Protein AF-A0A3P6RRW8-F1 (afdb_monomer)

Foldseek 3Di:
DDDDDDDDDPDDQDDACVDFQNQLHFDPVNQQQPAFLLVQPPFDDPDPNRRHGQRGLQSQLQLQQLRVDPVDDPVVSVVCNVVVHGDHALVSSLSSLLVCCVRPVSSVCVLVVDPAQPDHDAHVNHDCRVSRRSSSVVNVVVVVVVVVVPPPPDPDDDDDDDDPVCCVVQVVAQDPNDHDDDDPDPVCVVVVRVVVDDDDDDDDPDDDDDDDDDDDDDD

Secondary structure (DSSP, 8-state):
----------------TTSTTGGGPPPTT-TTTSSBGGGSTT----HHHHTSB--SHHHHHHHHHHHH-SSS-HHHHHHHHHTT-----HHHHHHHHHHHHHH-HHHHHHHHH-S--S--PPBTTB--HHHHHHHHHHHHHHHHHHHHHTS----SPPP----GGGGGGGGG-EETTEE----SSGGGHHHHHGGG-S------SS------PPPPPP-

Solvent-accessible surface area (backbone atoms only — not comparable to full-atom values): 13693 Å² total; per-residue (Å²): 138,83,82,79,80,82,74,91,66,88,74,81,81,59,88,43,78,84,45,72,44,31,49,67,26,59,54,91,84,35,40,40,46,76,33,38,49,54,69,34,75,95,47,75,54,66,73,71,60,15,67,35,58,34,37,24,50,46,54,36,19,35,50,36,32,46,54,57,41,83,90,53,57,71,69,57,35,52,50,39,59,74,72,64,54,78,49,87,53,32,73,29,36,24,42,29,49,49,43,36,42,76,59,24,67,70,48,32,52,50,59,72,68,50,93,64,59,88,77,61,50,54,51,96,82,39,83,49,44,67,43,48,34,52,14,52,53,48,43,54,49,53,51,56,51,50,53,61,72,65,51,78,79,81,81,73,92,85,84,76,96,70,64,84,74,51,58,62,51,40,77,63,43,75,49,98,88,44,72,53,79,77,73,91,49,80,81,52,53,59,71,62,60,58,73,72,75,78,82,81,92,79,86,89,84,78,88,90,83,80,88,80,82,79,85,84,86,81,132

pLDDT: mean 77.49, std 18.7, range [27.47, 95.69]

Sequence (219 aa):
MEFSKISSTSDACINEESQPGHLLYECLDSCLLNSHLSDINGVKFPGAFGREPIGTVWKAWTAVSIFASSDLDLGKKIGLYREGATCLDAKSLEKALLLAFEKCTSWTESICSKSGVKKHAPVRSYDVQKLYDEALKAVKLEMALTEKSQWPRKHGPVAFLAPRCAGSLEKDGLRCGVMTKVIVQFSQLKGAREAEELPSLDHRLATRSEKKTKPLRVQ

Structure (mmCIF, N/CA/C/O backbone):
data_AF-A0A3P6RRW8-F1
#
_entry.id   AF-A0A3P6RRW8-F1
#
loop_
_atom_site.group_PDB
_atom_site.id
_atom_site.type_symbol
_atom_site.label_atom_id
_atom_site.label_alt_id
_atom_site.label_comp_id
_atom_site.label_asym_id
_atom_site.label_entity_id
_atom_site.label_seq_id
_atom_site.pdbx_PDB_ins_code
_atom_site.Cartn_x
_atom_site.Cartn_y
_atom_site.Cartn_z
_atom_site.occupancy
_atom_site.B_iso_or_equiv
_atom_site.auth_seq_id
_atom_site.auth_comp_id
_atom_site.auth_asym_id
_atom_site.auth_atom_id
_atom_site.pdbx_PDB_model_num
ATOM 1 N N . MET A 1 1 ? 26.133 -16.751 -26.884 1.00 36.94 1 MET A N 1
ATOM 2 C CA . MET A 1 1 ? 25.292 -16.095 -25.861 1.00 36.94 1 MET A CA 1
ATOM 3 C C . MET A 1 1 ? 23.935 -15.884 -26.499 1.00 36.94 1 MET A C 1
ATOM 5 O O . MET A 1 1 ? 23.786 -14.988 -27.320 1.00 36.94 1 MET A O 1
ATOM 9 N N . GLU A 1 2 ? 23.020 -16.820 -26.265 1.00 27.47 2 GLU A N 1
ATOM 10 C CA . GLU A 1 2 ? 21.709 -16.854 -26.913 1.00 27.47 2 GLU A CA 1
ATOM 11 C C . GLU A 1 2 ? 20.728 -15.936 -26.184 1.00 27.47 2 GLU A C 1
ATOM 13 O O . GLU A 1 2 ? 20.448 -16.107 -24.999 1.00 27.47 2 GLU A O 1
ATOM 18 N N . PHE A 1 3 ? 20.199 -14.959 -26.917 1.00 32.44 3 PHE A N 1
ATOM 19 C CA . PHE A 1 3 ? 19.036 -14.185 -26.514 1.00 32.44 3 PHE A CA 1
ATOM 20 C C . PHE A 1 3 ? 17.794 -15.039 -26.758 1.00 32.44 3 PHE A C 1
ATOM 22 O O . PHE A 1 3 ? 17.383 -15.248 -27.900 1.00 32.44 3 PHE A O 1
ATOM 29 N N . SER A 1 4 ? 17.198 -15.550 -25.685 1.00 34.41 4 SER A N 1
ATOM 30 C CA . SER A 1 4 ? 15.916 -16.245 -25.777 1.00 34.41 4 SER A CA 1
ATOM 31 C C . SER A 1 4 ? 14.807 -15.221 -26.022 1.00 34.41 4 SER A C 1
ATOM 33 O O . SER A 1 4 ? 14.460 -14.440 -25.138 1.00 34.41 4 SER A O 1
ATOM 35 N N . LYS A 1 5 ? 14.250 -15.227 -27.240 1.00 42.50 5 LYS A N 1
ATOM 36 C CA . LYS A 1 5 ? 12.936 -14.647 -27.545 1.00 42.50 5 LYS A CA 1
ATOM 37 C C . LYS A 1 5 ? 11.904 -15.327 -26.647 1.00 42.50 5 LYS A C 1
ATOM 39 O O . LYS A 1 5 ? 11.642 -16.515 -26.820 1.00 42.50 5 LYS A O 1
ATOM 44 N N . ILE A 1 6 ? 11.300 -14.585 -25.723 1.00 41.44 6 ILE A N 1
ATOM 45 C CA . ILE A 1 6 ? 10.139 -15.087 -24.991 1.00 41.44 6 ILE A CA 1
ATOM 46 C C . ILE A 1 6 ? 8.921 -14.895 -25.892 1.00 41.44 6 ILE A C 1
ATOM 48 O O . ILE A 1 6 ? 8.472 -13.781 -26.160 1.00 41.44 6 ILE A O 1
ATOM 52 N N . SER A 1 7 ? 8.473 -16.028 -26.426 1.00 33.88 7 SER A N 1
ATOM 53 C CA . SER A 1 7 ? 7.217 -16.215 -27.134 1.00 33.88 7 SER A CA 1
ATOM 54 C C . SER A 1 7 ? 6.045 -15.845 -26.233 1.00 33.88 7 SER A C 1
ATOM 56 O O . SER A 1 7 ? 5.969 -16.293 -25.093 1.00 33.88 7 SER A O 1
ATOM 58 N N . SER A 1 8 ? 5.116 -15.082 -26.802 1.00 45.03 8 SER A N 1
ATOM 59 C CA . SER A 1 8 ? 3.731 -14.954 -26.358 1.00 45.03 8 SER A CA 1
ATOM 60 C C . SER A 1 8 ? 3.155 -16.329 -25.994 1.00 45.03 8 SER A C 1
ATOM 62 O O . SER A 1 8 ? 3.089 -17.226 -26.836 1.00 45.03 8 SER A O 1
ATOM 64 N N . THR A 1 9 ? 2.757 -16.487 -24.736 1.00 32.66 9 THR A N 1
ATOM 65 C CA . THR A 1 9 ? 1.848 -17.538 -24.280 1.00 32.66 9 THR A CA 1
ATOM 66 C C . THR A 1 9 ? 0.771 -16.844 -23.471 1.00 32.66 9 THR A C 1
ATOM 68 O O . THR A 1 9 ? 1.098 -16.135 -22.526 1.00 32.66 9 THR A O 1
ATOM 71 N N . SER A 1 10 ? -0.480 -17.020 -23.891 1.00 42.97 10 SER A N 1
ATOM 72 C CA . SER A 1 10 ? -1.708 -16.596 -23.214 1.00 42.97 10 SER A CA 1
ATOM 73 C C . SER A 1 10 ? -1.555 -16.568 -21.691 1.00 42.97 10 SER A C 1
ATOM 75 O O . SER A 1 10 ? -1.513 -17.627 -21.057 1.00 42.97 10 SER A O 1
ATOM 77 N N . ASP A 1 11 ? -1.451 -15.362 -21.132 1.00 37.38 11 ASP A N 1
ATOM 78 C CA . ASP A 1 11 ? -1.390 -15.149 -19.691 1.00 37.38 11 ASP A CA 1
ATOM 79 C C . ASP A 1 11 ? -2.672 -15.710 -19.069 1.00 37.38 11 ASP A C 1
ATOM 81 O O . ASP A 1 11 ? -3.784 -15.369 -19.474 1.00 37.38 11 ASP A O 1
ATOM 85 N N . ALA A 1 12 ? -2.521 -16.616 -18.104 1.00 41.62 12 ALA A N 1
ATOM 86 C CA . ALA A 1 12 ? -3.634 -17.092 -17.301 1.00 41.62 12 ALA A CA 1
ATOM 87 C C . ALA A 1 12 ? -4.295 -15.881 -16.622 1.00 41.62 12 ALA A C 1
ATOM 89 O O . ALA A 1 12 ? -3.681 -15.241 -15.768 1.00 41.62 12 ALA A O 1
ATOM 90 N N . CYS A 1 13 ? -5.522 -15.543 -17.025 1.00 48.94 13 CYS A N 1
ATOM 91 C CA . CYS A 1 13 ? -6.271 -14.450 -16.416 1.00 48.94 13 CYS A CA 1
ATOM 92 C C . CYS A 1 13 ? -6.557 -14.793 -14.950 1.00 48.94 13 CYS A C 1
ATOM 94 O O . CYS A 1 13 ? -7.252 -15.764 -14.648 1.00 48.94 13 CYS A O 1
ATOM 96 N N . ILE A 1 14 ? -5.982 -14.003 -14.045 1.00 58.00 14 ILE A N 1
ATOM 97 C CA . ILE A 1 14 ? -6.268 -14.068 -12.615 1.00 58.00 14 ILE A CA 1
ATOM 98 C C . ILE A 1 14 ? -7.584 -13.330 -12.405 1.00 58.00 14 ILE A C 1
ATOM 100 O O . ILE A 1 14 ? -7.649 -12.121 -12.614 1.00 58.00 14 ILE A O 1
ATOM 104 N N . ASN A 1 15 ? -8.623 -14.064 -12.018 1.00 63.12 15 ASN A N 1
ATOM 105 C CA . ASN A 1 15 ? -9.989 -13.539 -11.938 1.00 63.12 15 ASN A CA 1
ATOM 106 C C . ASN A 1 15 ? -10.421 -13.217 -10.501 1.00 63.12 15 ASN A C 1
ATOM 108 O O . ASN A 1 15 ? -11.511 -12.693 -10.301 1.00 63.12 15 ASN A O 1
ATOM 112 N N . GLU A 1 16 ? -9.594 -13.541 -9.502 1.00 64.75 16 GLU A N 1
ATOM 113 C CA . GLU A 1 16 ? -9.907 -13.310 -8.089 1.00 64.75 16 GLU A CA 1
ATOM 114 C C . GLU A 1 16 ? -8.673 -12.846 -7.302 1.00 64.75 16 GLU A C 1
ATOM 116 O O . GLU A 1 16 ? -7.573 -13.374 -7.469 1.00 64.75 16 GLU A O 1
ATOM 121 N N . GLU A 1 17 ? -8.856 -11.944 -6.333 1.00 63.88 17 GLU A N 1
ATOM 122 C CA . GLU A 1 17 ? -7.788 -11.520 -5.408 1.00 63.88 17 GLU A CA 1
ATOM 123 C C . GLU A 1 17 ? -7.322 -12.604 -4.413 1.00 63.88 17 GLU A C 1
ATOM 125 O O . GLU A 1 17 ? -6.366 -12.421 -3.645 1.00 63.88 17 GLU A O 1
ATOM 130 N N . SER A 1 18 ? -8.053 -13.715 -4.352 1.00 64.44 18 SER A N 1
ATOM 131 C CA . SER A 1 18 ? -7.748 -14.871 -3.515 1.00 64.44 18 SER A CA 1
ATOM 132 C C . SER A 1 18 ? -6.705 -15.780 -4.178 1.00 64.44 18 SER A C 1
ATOM 134 O O . SER A 1 18 ? -6.004 -16.523 -3.484 1.00 64.44 18 SER A O 1
ATOM 136 N N . GLN A 1 19 ? -6.581 -15.695 -5.510 1.00 65.44 19 GLN A N 1
ATOM 137 C CA . GLN A 1 19 ? -5.750 -16.580 -6.307 1.00 65.44 19 GLN A CA 1
ATOM 138 C C . GLN A 1 19 ? -4.257 -16.298 -6.098 1.00 65.44 19 GLN A C 1
ATOM 140 O O . GLN A 1 19 ? -3.835 -15.157 -5.899 1.00 65.44 19 GLN A O 1
ATOM 145 N N . PRO A 1 20 ? -3.414 -17.338 -6.159 1.00 58.53 20 PRO A N 1
ATOM 146 C CA . PRO A 1 20 ? -1.974 -17.148 -6.134 1.00 58.53 20 PRO A CA 1
ATOM 147 C C . PRO A 1 20 ? -1.542 -16.273 -7.325 1.00 58.53 20 PRO A C 1
ATOM 149 O O . PRO A 1 20 ? -1.844 -16.598 -8.468 1.00 58.53 20 PRO A O 1
ATOM 152 N N . GLY A 1 21 ? -0.834 -15.170 -7.059 1.00 67.75 21 GLY A N 1
ATOM 153 C CA . GLY A 1 21 ? -0.471 -14.191 -8.093 1.00 67.75 21 GLY A CA 1
ATOM 154 C C . GLY A 1 21 ? -1.375 -12.955 -8.155 1.00 67.75 21 GLY A C 1
ATOM 155 O O . GLY A 1 21 ? -1.187 -12.121 -9.039 1.00 67.75 21 GLY A O 1
ATOM 156 N N . HIS A 1 22 ? -2.303 -12.787 -7.207 1.00 82.00 22 HIS A N 1
ATOM 157 C CA . HIS A 1 22 ? -3.292 -11.701 -7.155 1.00 82.00 22 HIS A CA 1
ATOM 158 C C . HIS A 1 22 ? -2.735 -10.271 -7.200 1.00 82.00 22 HIS A C 1
ATOM 160 O O . HIS A 1 22 ? -3.497 -9.339 -7.403 1.00 82.00 22 HIS A O 1
ATOM 166 N N . LEU A 1 23 ? -1.426 -10.043 -7.074 1.00 86.88 23 LEU A N 1
ATOM 167 C CA . LEU A 1 23 ? -0.837 -8.721 -7.346 1.00 86.88 23 LEU A CA 1
ATOM 168 C C . LEU A 1 23 ? -1.051 -8.253 -8.800 1.00 86.88 23 LEU A C 1
ATOM 170 O O . LEU A 1 23 ? -1.025 -7.049 -9.055 1.00 86.88 23 LEU A O 1
ATOM 174 N N . LEU A 1 24 ? -1.274 -9.184 -9.734 1.00 87.38 24 LEU A N 1
ATOM 175 C CA . LEU A 1 24 ? -1.630 -8.910 -11.132 1.00 87.38 24 LEU A CA 1
ATOM 176 C C . LEU A 1 24 ? -3.148 -8.838 -11.369 1.00 87.38 24 LEU A C 1
ATOM 178 O O . LEU A 1 24 ? -3.565 -8.658 -12.507 1.00 87.38 24 LEU A O 1
ATOM 182 N N . TYR A 1 25 ? -3.966 -8.996 -10.327 1.00 84.75 25 TYR A N 1
ATOM 183 C CA . TYR A 1 25 ? -5.419 -8.935 -10.446 1.00 84.75 25 TYR A CA 1
ATOM 184 C C . TYR A 1 25 ? -5.874 -7.527 -10.845 1.00 84.75 25 TYR A C 1
ATOM 186 O O . TYR A 1 25 ? -5.534 -6.536 -10.186 1.00 84.75 25 TYR A O 1
ATOM 194 N N . GLU A 1 26 ? -6.671 -7.463 -11.907 1.00 85.38 26 GLU A N 1
ATOM 195 C CA . GLU A 1 26 ? -7.404 -6.272 -12.320 1.00 85.38 26 GLU A CA 1
ATOM 196 C C . GLU A 1 26 ? -8.826 -6.365 -11.772 1.00 85.38 26 GLU A C 1
ATOM 198 O O . GLU A 1 26 ? -9.560 -7.310 -12.050 1.00 85.38 26 GLU A O 1
ATOM 203 N N . CYS A 1 27 ? -9.212 -5.380 -10.964 1.00 84.44 27 CYS A N 1
ATOM 204 C CA . CYS A 1 27 ? -10.553 -5.329 -10.395 1.00 84.44 27 CYS A CA 1
ATOM 205 C C . CYS A 1 27 ? -11.602 -5.188 -11.509 1.00 84.44 27 CYS A C 1
ATOM 207 O O . CYS A 1 27 ? -11.439 -4.349 -12.396 1.00 84.44 27 CYS A O 1
ATOM 209 N N . LEU A 1 28 ? -12.699 -5.948 -11.419 1.00 82.88 28 LEU A N 1
ATOM 210 C CA . LEU A 1 28 ? -13.818 -5.903 -12.372 1.00 82.88 28 LEU A CA 1
ATOM 211 C C . LEU A 1 28 ? -14.410 -4.494 -12.522 1.00 82.88 28 LEU A C 1
ATOM 213 O O . LEU A 1 28 ? -14.673 -4.044 -13.635 1.00 82.88 28 LEU A O 1
ATOM 217 N N . ASP A 1 29 ? -14.520 -3.759 -11.414 1.00 85.38 29 ASP A N 1
ATOM 218 C CA . ASP A 1 29 ? -14.997 -2.370 -11.394 1.00 85.38 29 ASP A CA 1
ATOM 219 C C . ASP A 1 29 ? -13.950 -1.369 -11.910 1.00 85.38 29 ASP A C 1
ATOM 221 O O . ASP A 1 29 ? -14.160 -0.155 -11.900 1.00 85.38 29 ASP A O 1
ATOM 225 N N . SER A 1 30 ? -12.787 -1.859 -12.354 1.00 87.94 30 SER A N 1
ATOM 226 C CA . SER A 1 30 ? -11.702 -1.050 -12.906 1.00 87.94 30 SER A CA 1
ATOM 227 C C . SER A 1 30 ? -11.208 0.036 -11.939 1.00 87.94 30 SER A C 1
ATOM 229 O O . SER A 1 30 ? -10.652 1.046 -12.365 1.00 87.94 30 SER A O 1
ATOM 231 N N . CYS A 1 31 ? -11.357 -0.163 -10.622 1.00 90.56 31 CYS A N 1
ATOM 232 C CA . CYS A 1 31 ? -11.016 0.839 -9.604 1.00 90.56 31 CYS A CA 1
ATOM 233 C C . CYS A 1 31 ? -9.577 1.362 -9.745 1.00 90.56 31 CYS A C 1
ATOM 235 O O . CYS A 1 31 ? -9.330 2.568 -9.732 1.00 90.56 31 CYS A O 1
ATOM 237 N N . LEU A 1 32 ? -8.620 0.444 -9.916 1.00 89.44 32 LEU A N 1
ATOM 238 C CA . LEU A 1 32 ? -7.206 0.779 -10.088 1.00 89.44 32 LEU A CA 1
ATOM 239 C C . LEU A 1 32 ? -6.873 1.240 -11.512 1.00 89.44 32 LEU A C 1
ATOM 241 O O . LEU A 1 32 ? -5.923 1.993 -11.692 1.00 89.44 32 LEU A O 1
ATOM 245 N N . LEU A 1 33 ? -7.640 0.834 -12.528 1.00 91.06 33 LEU A N 1
ATOM 246 C CA . LEU A 1 33 ? -7.506 1.378 -13.887 1.00 91.06 33 LEU A CA 1
ATOM 247 C C . LEU A 1 33 ? -7.943 2.850 -13.943 1.00 91.06 33 LEU A C 1
ATOM 249 O O . LEU A 1 33 ? -7.349 3.634 -14.673 1.00 91.06 33 LEU A O 1
ATOM 253 N N . ASN A 1 34 ? -8.925 3.235 -13.129 1.00 92.25 34 ASN A N 1
ATOM 254 C CA . ASN A 1 34 ? -9.396 4.615 -12.997 1.00 92.25 34 ASN A CA 1
ATOM 255 C C . ASN A 1 34 ? -8.559 5.457 -12.017 1.00 92.25 34 ASN A C 1
ATOM 257 O O . ASN A 1 34 ? -8.819 6.648 -11.859 1.00 92.25 34 ASN A O 1
ATOM 261 N N . SER A 1 35 ? -7.577 4.847 -11.346 1.00 93.69 35 SER A N 1
ATOM 262 C CA . SER A 1 35 ? -6.648 5.525 -10.435 1.00 93.69 35 SER A CA 1
ATOM 263 C C . SER A 1 35 ? -5.306 5.767 -11.120 1.00 93.69 35 SER A C 1
ATOM 265 O O . SER A 1 35 ? -4.852 4.958 -11.934 1.00 93.69 35 SER A O 1
ATOM 267 N N . HIS A 1 36 ? -4.641 6.861 -10.763 1.00 95.69 36 HIS A N 1
ATOM 268 C CA . HIS A 1 36 ? -3.403 7.297 -11.398 1.00 95.69 36 HIS A CA 1
ATOM 269 C C . HIS A 1 36 ? -2.190 7.120 -10.484 1.00 95.69 36 HIS A C 1
ATOM 271 O O . HIS A 1 36 ? -2.305 7.147 -9.260 1.00 95.69 36 HIS A O 1
ATOM 277 N N . LEU A 1 37 ? -0.992 6.993 -11.063 1.00 94.81 37 LEU A N 1
ATOM 278 C CA . LEU A 1 37 ? 0.247 6.913 -10.275 1.00 94.81 37 LEU A CA 1
ATOM 279 C C . LEU A 1 37 ? 0.444 8.132 -9.360 1.00 94.81 37 LEU A C 1
ATOM 281 O O . LEU A 1 37 ? 0.973 7.991 -8.260 1.00 94.81 37 LEU A O 1
ATOM 285 N N . SER A 1 38 ? -0.021 9.317 -9.769 1.00 94.31 38 SER A N 1
ATOM 286 C CA . SER A 1 38 ? 0.007 10.528 -8.940 1.00 94.31 38 SER A CA 1
ATOM 287 C C . SER A 1 38 ? -0.812 10.432 -7.655 1.00 94.31 38 SER A C 1
ATOM 289 O O . SER A 1 38 ? -0.566 11.219 -6.745 1.00 94.31 38 SER A O 1
ATOM 291 N N . ASP A 1 39 ? -1.760 9.498 -7.575 1.00 94.69 39 ASP A N 1
ATOM 292 C CA . ASP A 1 39 ? -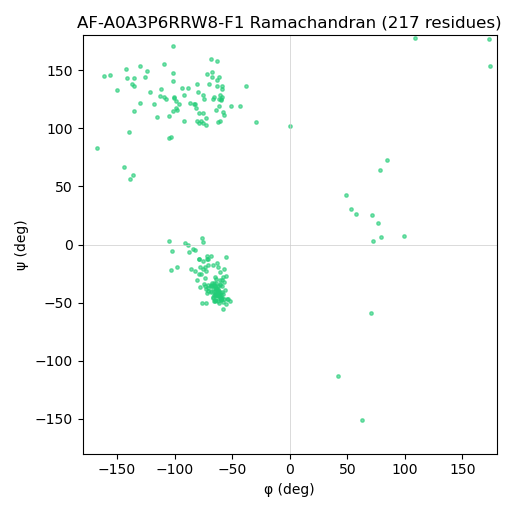2.610 9.309 -6.397 1.00 94.69 39 ASP A CA 1
ATOM 293 C C . ASP A 1 39 ? -1.876 8.547 -5.281 1.00 94.69 39 ASP A C 1
ATOM 295 O O . ASP A 1 39 ? -2.339 8.509 -4.143 1.00 94.69 39 ASP A O 1
ATOM 299 N N . ILE A 1 40 ? -0.718 7.943 -5.578 1.00 94.81 40 ILE A N 1
ATOM 300 C CA . ILE A 1 40 ? 0.077 7.222 -4.585 1.00 94.81 40 ILE A CA 1
ATOM 301 C C . ILE A 1 40 ? 0.806 8.222 -3.684 1.00 94.81 40 ILE A C 1
ATOM 303 O O . ILE A 1 40 ? 1.749 8.909 -4.089 1.00 94.81 40 ILE A O 1
ATOM 307 N N . ASN A 1 41 ? 0.412 8.242 -2.414 1.00 91.06 41 ASN A N 1
ATOM 308 C CA . ASN A 1 41 ? 0.992 9.130 -1.419 1.00 91.06 41 ASN A CA 1
ATOM 309 C C . ASN A 1 41 ? 2.488 8.859 -1.172 1.00 91.06 41 ASN A C 1
ATOM 311 O O . ASN A 1 41 ? 2.967 7.725 -1.111 1.00 91.06 41 ASN A O 1
ATOM 315 N N . GLY A 1 42 ? 3.251 9.941 -0.985 1.00 88.12 42 GLY A N 1
ATOM 316 C CA . GLY A 1 42 ? 4.667 9.873 -0.616 1.00 88.12 42 GLY A CA 1
ATOM 317 C C . GLY A 1 42 ? 5.621 9.505 -1.758 1.00 88.12 42 GLY A C 1
ATOM 318 O O . GLY A 1 42 ? 6.748 9.083 -1.485 1.00 88.12 42 GLY A O 1
ATOM 319 N N . VAL A 1 43 ? 5.197 9.637 -3.019 1.00 92.25 43 VAL A N 1
ATOM 320 C CA . VAL A 1 43 ? 6.038 9.449 -4.214 1.00 92.25 43 VAL A CA 1
ATOM 321 C C . VAL A 1 43 ? 5.732 10.561 -5.209 1.00 92.25 43 VAL A C 1
ATOM 323 O O . VAL A 1 43 ? 4.581 10.938 -5.398 1.00 92.25 43 VAL A O 1
ATOM 326 N N . LYS A 1 44 ? 6.764 11.115 -5.849 1.00 90.94 44 LYS A N 1
ATOM 327 C CA . LYS A 1 44 ? 6.593 12.149 -6.875 1.00 90.94 44 LYS A CA 1
ATOM 328 C C . LYS A 1 44 ? 6.814 11.543 -8.251 1.00 90.94 44 LYS A C 1
ATOM 330 O O . LYS A 1 44 ? 7.945 11.216 -8.604 1.00 90.94 44 LYS A O 1
ATOM 335 N N . PHE A 1 45 ? 5.741 11.440 -9.026 1.00 92.38 45 PHE A N 1
ATOM 336 C CA . PHE A 1 45 ? 5.806 10.996 -10.412 1.00 92.38 45 PHE A CA 1
ATOM 337 C C . PHE A 1 45 ? 5.918 12.194 -11.364 1.00 92.38 45 PHE A C 1
ATOM 339 O O . PHE A 1 45 ? 5.197 13.183 -11.205 1.00 92.38 45 PHE A O 1
ATOM 346 N N . PRO A 1 46 ? 6.814 12.142 -12.360 1.00 91.00 46 PRO A N 1
ATOM 347 C CA . PRO A 1 46 ? 6.978 13.228 -13.316 1.00 91.00 46 PRO A CA 1
ATOM 348 C C . PRO A 1 46 ? 5.823 13.279 -14.324 1.00 91.00 46 PRO A C 1
ATOM 350 O O . PRO A 1 46 ? 5.584 12.318 -15.052 1.00 91.00 46 PRO A O 1
ATOM 353 N N . GLY A 1 47 ? 5.165 14.439 -14.429 1.00 87.94 47 GLY A N 1
ATOM 354 C CA . GLY A 1 47 ? 4.293 14.822 -15.547 1.00 87.94 47 GLY A CA 1
ATOM 355 C C . GLY A 1 47 ? 3.367 13.710 -16.055 1.00 87.94 47 GLY A C 1
ATOM 356 O O . GLY A 1 47 ? 2.456 13.280 -15.351 1.00 87.94 47 GLY A O 1
ATOM 357 N N . ALA A 1 48 ? 3.608 13.263 -17.291 1.00 87.81 48 ALA A N 1
ATOM 358 C CA . ALA A 1 48 ? 2.802 12.253 -17.975 1.00 87.81 48 ALA A CA 1
ATOM 359 C C . ALA A 1 48 ? 2.735 10.910 -17.229 1.00 87.81 48 ALA A C 1
ATOM 361 O O . ALA A 1 48 ? 1.667 10.311 -17.193 1.00 87.81 48 ALA A O 1
ATOM 362 N N . PHE A 1 49 ? 3.819 10.488 -16.568 1.00 90.19 49 PHE A N 1
ATOM 363 C CA . PHE A 1 49 ? 3.843 9.239 -15.800 1.00 90.19 49 PHE A CA 1
ATOM 364 C C . PHE A 1 49 ? 2.907 9.301 -14.598 1.00 90.19 49 PHE A C 1
ATOM 366 O O . PHE A 1 49 ? 2.251 8.322 -14.278 1.00 90.19 49 PHE A O 1
ATOM 373 N N . GLY A 1 50 ? 2.778 10.470 -13.965 1.00 91.31 50 GLY A N 1
ATOM 374 C CA . GLY A 1 50 ? 1.812 10.653 -12.884 1.00 91.31 50 GLY A CA 1
ATOM 375 C C . GLY A 1 50 ? 0.372 10.408 -13.336 1.00 91.31 50 GLY A C 1
ATOM 376 O O . GLY A 1 50 ? -0.417 9.915 -12.548 1.00 91.31 50 GLY A O 1
ATOM 377 N N . ARG A 1 51 ? 0.046 10.686 -14.606 1.00 92.75 51 ARG A N 1
ATOM 378 C CA . ARG A 1 51 ? -1.293 10.491 -15.187 1.00 92.75 51 ARG A CA 1
ATOM 379 C C . ARG A 1 51 ? -1.511 9.095 -15.759 1.00 92.75 51 ARG A C 1
ATOM 381 O O . ARG A 1 51 ? -2.586 8.822 -16.287 1.00 92.75 51 ARG A O 1
ATOM 388 N N . GLU A 1 52 ? -0.525 8.209 -15.699 1.00 93.69 52 GLU A N 1
ATOM 389 C CA . GLU A 1 52 ? -0.737 6.848 -16.168 1.00 93.69 52 GLU A CA 1
ATOM 390 C C . GLU A 1 52 ? -1.674 6.091 -15.221 1.00 93.69 52 GLU A C 1
ATOM 392 O O . GLU A 1 52 ? -1.526 6.203 -13.999 1.00 93.69 52 GLU A O 1
ATOM 397 N N . PRO A 1 53 ? -2.622 5.310 -15.767 1.00 93.69 53 PRO A N 1
ATOM 398 C CA . PRO A 1 53 ? -3.473 4.455 -14.960 1.00 93.69 53 PRO A CA 1
ATOM 399 C C . PRO A 1 53 ? -2.654 3.323 -14.334 1.00 93.69 53 PRO A C 1
ATOM 401 O O . PRO A 1 53 ? -1.724 2.783 -14.953 1.00 93.69 53 PRO A O 1
ATOM 404 N N . ILE A 1 54 ? -3.015 2.946 -13.110 1.00 92.38 54 ILE A N 1
ATOM 405 C CA . ILE A 1 54 ? -2.325 1.898 -12.353 1.00 92.38 54 ILE A CA 1
ATOM 406 C C . ILE A 1 54 ? -2.696 0.513 -12.869 1.00 92.38 54 ILE A C 1
ATOM 408 O O . ILE A 1 54 ? -1.816 -0.300 -13.131 1.00 92.38 54 ILE A O 1
ATOM 412 N N . GLY A 1 55 ? -3.988 0.232 -13.005 1.00 90.62 55 GLY A N 1
ATOM 413 C CA . GLY A 1 55 ? -4.516 -1.071 -13.415 1.00 90.62 55 GLY A CA 1
ATOM 414 C C . GLY A 1 55 ? -4.359 -2.182 -12.376 1.00 90.62 55 GLY A C 1
ATOM 415 O O . GLY A 1 55 ? -5.355 -2.721 -11.907 1.00 90.62 55 GLY A O 1
ATOM 416 N N . THR A 1 56 ? -3.126 -2.479 -11.962 1.00 92.50 56 THR A N 1
ATOM 417 C CA . THR A 1 56 ? -2.797 -3.548 -11.007 1.00 92.50 56 THR A CA 1
ATOM 418 C C . THR A 1 56 ? -1.897 -3.052 -9.883 1.00 92.50 56 THR A C 1
ATOM 420 O O . THR A 1 56 ? -1.079 -2.142 -10.059 1.00 92.50 56 THR A O 1
ATOM 423 N N . VAL A 1 57 ? -1.975 -3.715 -8.726 1.00 92.69 57 VAL A N 1
ATOM 424 C CA . VAL A 1 57 ? -1.057 -3.452 -7.605 1.00 92.69 57 VAL A CA 1
ATOM 425 C C . VAL A 1 57 ? 0.393 -3.720 -8.013 1.00 92.69 57 VAL A C 1
ATOM 427 O O . VAL A 1 57 ? 1.283 -2.979 -7.606 1.00 92.69 57 VAL A O 1
ATOM 430 N N . TRP A 1 58 ? 0.647 -4.707 -8.877 1.00 93.25 58 TRP A N 1
ATOM 431 C CA . TRP A 1 58 ? 1.978 -4.979 -9.422 1.00 93.25 58 TRP A CA 1
ATOM 432 C C . TRP A 1 58 ? 2.564 -3.799 -10.208 1.00 93.25 58 TRP A C 1
ATOM 434 O O . TRP A 1 58 ? 3.726 -3.433 -9.998 1.00 93.25 58 TRP A O 1
ATOM 444 N N . LYS A 1 59 ? 1.776 -3.180 -11.102 1.00 93.00 59 LYS A N 1
ATOM 445 C CA . LYS A 1 59 ? 2.231 -2.012 -11.873 1.00 93.00 59 LYS A CA 1
ATOM 446 C C . LYS A 1 59 ? 2.482 -0.817 -10.953 1.00 93.00 59 LYS A C 1
ATOM 448 O O . LYS A 1 59 ? 3.524 -0.176 -11.095 1.00 93.00 59 LYS A O 1
ATOM 453 N N . ALA A 1 60 ? 1.591 -0.555 -9.991 1.00 94.62 60 ALA A N 1
ATOM 454 C CA . ALA A 1 60 ? 1.822 0.477 -8.977 1.00 94.62 60 ALA A CA 1
ATOM 455 C C . ALA A 1 60 ? 3.107 0.211 -8.191 1.00 94.62 60 ALA A C 1
ATOM 457 O O . ALA A 1 60 ? 3.947 1.097 -8.083 1.00 94.62 60 ALA A O 1
ATOM 458 N N . TRP A 1 61 ? 3.299 -1.009 -7.692 1.00 95.06 61 TRP A N 1
ATOM 459 C CA . TRP A 1 61 ? 4.470 -1.366 -6.901 1.00 95.06 61 TRP A CA 1
ATOM 460 C C . TRP A 1 61 ? 5.774 -1.166 -7.679 1.00 95.06 61 TRP A C 1
ATOM 462 O O . TRP A 1 61 ? 6.681 -0.500 -7.185 1.00 95.06 61 TRP A O 1
ATOM 472 N N . THR A 1 62 ? 5.833 -1.663 -8.917 1.00 93.56 62 THR A N 1
ATOM 473 C CA . THR A 1 62 ? 7.005 -1.514 -9.795 1.00 93.56 62 THR A CA 1
ATOM 474 C C . THR A 1 62 ? 7.300 -0.045 -10.109 1.00 93.56 62 THR A C 1
ATOM 476 O O . THR A 1 62 ? 8.455 0.373 -10.148 1.00 93.56 62 THR A O 1
ATOM 479 N N . ALA A 1 63 ? 6.265 0.770 -10.326 1.00 94.50 63 ALA A N 1
ATOM 480 C CA . ALA A 1 63 ? 6.445 2.200 -10.544 1.00 94.50 63 ALA A CA 1
ATOM 481 C C . ALA A 1 63 ? 6.980 2.884 -9.275 1.00 94.50 63 ALA A C 1
ATOM 483 O O . ALA A 1 63 ? 7.961 3.627 -9.320 1.00 94.50 63 ALA A O 1
ATOM 484 N N . VAL A 1 64 ? 6.358 2.616 -8.126 1.00 95.31 64 VAL A N 1
ATOM 485 C CA . VAL A 1 64 ? 6.728 3.233 -6.851 1.00 95.31 64 VAL A CA 1
ATOM 486 C C . VAL A 1 64 ? 8.159 2.892 -6.465 1.00 95.31 64 VAL A C 1
ATOM 488 O O . VAL A 1 64 ? 8.889 3.795 -6.076 1.00 95.31 64 VAL A O 1
ATOM 491 N N . SER A 1 65 ? 8.591 1.645 -6.614 1.00 94.00 65 SER A N 1
ATOM 492 C CA . SER A 1 65 ? 9.941 1.228 -6.228 1.00 94.00 65 SER A CA 1
ATOM 493 C C . SER A 1 65 ? 11.045 1.930 -7.012 1.00 94.00 65 SER A C 1
ATOM 495 O O . SER A 1 65 ? 12.074 2.304 -6.446 1.00 94.00 65 SER A O 1
ATOM 497 N N . ILE A 1 66 ? 10.815 2.203 -8.296 1.00 93.44 66 ILE A N 1
ATOM 498 C CA . ILE A 1 66 ? 11.749 2.968 -9.125 1.00 93.44 66 ILE A CA 1
ATOM 499 C C . ILE A 1 66 ? 11.716 4.447 -8.733 1.00 93.44 66 ILE A C 1
ATOM 501 O O . ILE A 1 66 ? 12.757 5.064 -8.489 1.00 93.44 66 ILE A O 1
ATOM 505 N N . PHE A 1 67 ? 10.524 5.046 -8.661 1.00 93.25 67 PHE A N 1
ATOM 506 C CA . PHE A 1 67 ? 10.401 6.493 -8.477 1.00 93.25 67 PHE A CA 1
ATOM 507 C C . PHE A 1 67 ? 10.650 6.956 -7.035 1.00 93.25 67 PHE A C 1
ATOM 509 O O . PHE A 1 67 ? 11.115 8.086 -6.840 1.00 93.25 67 PHE A O 1
ATOM 516 N N . ALA A 1 68 ? 10.431 6.095 -6.039 1.00 91.56 68 ALA A N 1
ATOM 517 C CA . ALA A 1 68 ? 10.714 6.364 -4.631 1.00 91.56 68 ALA A CA 1
ATOM 518 C C . ALA A 1 68 ? 12.203 6.246 -4.272 1.00 91.56 68 ALA A C 1
ATOM 520 O O . ALA A 1 68 ? 12.609 6.808 -3.256 1.00 91.56 68 ALA A O 1
ATOM 521 N N . SER A 1 69 ? 13.022 5.569 -5.088 1.00 87.88 69 SER A N 1
ATOM 522 C CA . SER A 1 69 ? 14.460 5.430 -4.829 1.00 87.88 69 SER A CA 1
ATOM 523 C C . SER A 1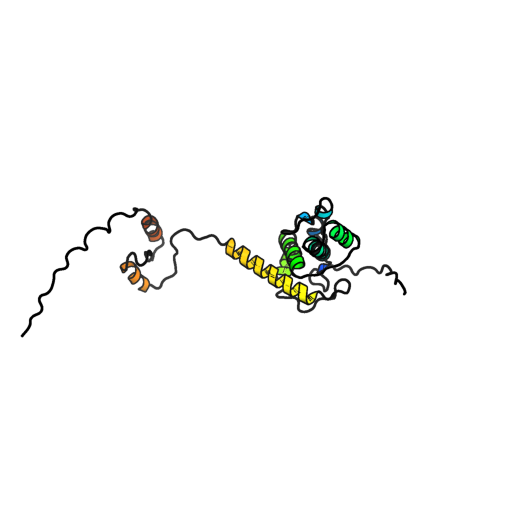 69 ? 15.159 6.796 -4.810 1.00 87.88 69 SER A C 1
ATOM 525 O O . SER A 1 69 ? 15.050 7.570 -5.761 1.00 87.88 69 SER A O 1
ATOM 527 N N . SER A 1 70 ? 15.880 7.123 -3.738 1.00 87.31 70 SER A N 1
ATOM 528 C CA . SER A 1 70 ? 16.663 8.366 -3.632 1.00 87.31 70 SER A CA 1
ATOM 529 C C . SER A 1 70 ? 17.950 8.342 -4.452 1.00 87.31 70 SER A C 1
ATOM 531 O O . SER A 1 70 ? 18.478 9.398 -4.788 1.00 87.31 70 SER A O 1
ATOM 533 N N . ASP A 1 71 ? 18.437 7.150 -4.785 1.00 87.81 71 ASP A N 1
ATOM 534 C CA . ASP A 1 71 ? 19.800 6.940 -5.286 1.00 87.81 71 ASP A CA 1
ATOM 535 C C . ASP A 1 71 ? 19.899 7.095 -6.811 1.00 87.81 71 ASP A C 1
ATOM 537 O O . ASP A 1 71 ? 20.983 7.067 -7.395 1.00 87.81 71 ASP A O 1
ATOM 541 N N . LEU A 1 72 ? 18.751 7.265 -7.468 1.00 88.38 72 LEU A N 1
ATOM 542 C CA . LEU A 1 72 ? 18.628 7.371 -8.913 1.00 88.38 72 LEU A CA 1
ATOM 543 C C . LEU A 1 72 ? 18.193 8.779 -9.313 1.00 88.38 72 LEU A C 1
ATOM 545 O O . LEU A 1 72 ? 17.222 9.332 -8.787 1.00 88.38 72 LEU A O 1
ATOM 549 N N . ASP A 1 73 ? 18.872 9.338 -10.311 1.00 93.06 73 ASP A N 1
ATOM 550 C CA . ASP A 1 73 ? 18.407 10.546 -10.976 1.00 93.06 73 ASP A CA 1
ATOM 551 C C . ASP A 1 73 ? 17.132 10.275 -11.792 1.00 93.06 73 ASP A C 1
ATOM 553 O O . ASP A 1 73 ? 16.803 9.140 -12.151 1.00 93.06 73 ASP A O 1
ATOM 557 N N . LEU A 1 74 ? 16.395 11.345 -12.093 1.00 91.25 74 LEU A N 1
ATOM 558 C CA . LEU A 1 74 ? 15.110 11.249 -12.783 1.00 91.25 74 LEU A CA 1
ATOM 559 C C . LEU A 1 74 ? 15.229 10.613 -14.177 1.00 91.25 74 LEU A C 1
ATOM 561 O O . LEU A 1 74 ? 14.326 9.885 -14.586 1.00 91.25 74 LEU A O 1
ATOM 565 N N . GLY A 1 75 ? 16.331 10.860 -14.891 1.00 92.38 75 GLY A N 1
ATOM 566 C CA . GLY A 1 75 ? 16.568 10.291 -16.216 1.00 92.38 75 GLY A CA 1
ATOM 567 C C . GLY A 1 75 ? 16.686 8.771 -16.156 1.00 92.38 75 GLY A C 1
ATOM 568 O O . GLY A 1 75 ? 15.988 8.071 -16.890 1.00 92.38 75 GLY A O 1
ATOM 569 N N . LYS A 1 76 ? 17.486 8.256 -15.214 1.00 92.94 76 LYS A N 1
ATOM 570 C CA . LYS A 1 76 ? 17.609 6.809 -14.973 1.00 92.94 76 LYS A CA 1
ATOM 571 C C . LYS A 1 76 ? 16.300 6.173 -14.526 1.00 92.94 76 LYS A C 1
ATOM 573 O O . LYS A 1 76 ? 15.956 5.110 -15.028 1.00 92.94 76 LYS A O 1
ATOM 578 N N . LYS A 1 77 ? 15.543 6.827 -13.639 1.00 93.12 77 LYS A N 1
ATOM 579 C CA . LYS A 1 77 ? 14.215 6.343 -13.216 1.00 93.12 77 LYS A CA 1
ATOM 580 C C . LYS A 1 77 ? 13.273 6.163 -14.404 1.00 93.12 77 LYS A C 1
ATOM 582 O O . LYS A 1 77 ? 12.635 5.125 -14.536 1.00 93.12 77 LYS A O 1
ATOM 587 N N . ILE A 1 78 ? 13.222 7.159 -15.290 1.00 92.12 78 ILE A N 1
ATOM 588 C CA . ILE A 1 78 ? 12.400 7.106 -16.504 1.00 92.12 78 ILE A CA 1
ATOM 589 C C . ILE A 1 78 ? 12.871 5.985 -17.440 1.00 92.12 78 ILE A C 1
ATOM 591 O O . ILE A 1 78 ? 12.030 5.264 -17.975 1.00 92.12 78 ILE A O 1
ATOM 595 N N . GLY A 1 79 ? 14.185 5.832 -17.629 1.00 92.75 79 GLY A N 1
ATOM 596 C CA . GLY A 1 79 ? 14.764 4.751 -18.433 1.00 92.75 79 GLY A CA 1
ATOM 597 C C . GLY A 1 79 ? 14.351 3.373 -17.917 1.00 92.75 79 GLY A C 1
ATOM 598 O O . GLY A 1 79 ? 13.700 2.623 -18.638 1.00 92.75 79 GLY A O 1
ATOM 599 N N . LEU A 1 80 ? 14.608 3.104 -16.635 1.00 92.44 80 LEU A N 1
ATOM 600 C CA . LEU A 1 80 ? 14.263 1.838 -15.981 1.00 92.44 80 LEU A CA 1
ATOM 601 C C . LEU A 1 80 ? 12.766 1.524 -16.059 1.00 92.44 80 LEU A C 1
ATOM 603 O O . LEU A 1 80 ? 12.388 0.390 -16.345 1.00 92.44 80 LEU A O 1
ATOM 607 N N . TYR A 1 81 ? 11.909 2.526 -15.842 1.00 91.75 81 TYR A N 1
ATOM 608 C CA . TYR A 1 81 ? 10.463 2.328 -15.920 1.00 91.75 81 TYR A CA 1
ATOM 609 C C . TYR A 1 81 ? 10.009 1.958 -17.338 1.00 91.75 81 TYR A C 1
ATOM 611 O O . TYR A 1 81 ? 9.205 1.046 -17.512 1.00 91.75 81 TYR A O 1
ATOM 619 N N . ARG A 1 82 ? 10.560 2.618 -18.366 1.00 90.44 82 ARG A N 1
ATOM 620 C CA . ARG A 1 82 ? 10.252 2.325 -19.777 1.00 90.44 82 ARG A CA 1
ATOM 621 C C . ARG A 1 82 ? 10.782 0.972 -20.237 1.00 90.44 82 ARG A C 1
ATOM 623 O O . ARG A 1 82 ? 10.135 0.316 -21.045 1.00 90.44 82 ARG A O 1
ATOM 630 N N . GLU A 1 83 ? 11.937 0.564 -19.727 1.00 91.75 83 GLU A N 1
ATOM 631 C CA . GLU A 1 83 ? 12.535 -0.749 -19.990 1.00 91.75 83 GLU A CA 1
ATOM 632 C C . GLU A 1 83 ? 11.787 -1.888 -19.280 1.00 91.75 83 GLU A C 1
ATOM 634 O O . GLU A 1 83 ? 12.042 -3.060 -19.552 1.00 91.75 83 GLU A O 1
ATOM 639 N N . GLY A 1 84 ? 10.848 -1.562 -18.385 1.00 85.38 84 GLY A N 1
ATOM 640 C CA . GLY A 1 84 ? 10.113 -2.549 -17.601 1.00 85.38 84 GLY A CA 1
ATOM 641 C C . GLY A 1 84 ? 10.976 -3.217 -16.532 1.00 85.38 84 GLY A C 1
ATOM 642 O O . GLY A 1 84 ? 10.683 -4.345 -16.131 1.00 85.38 84 GLY A O 1
ATOM 643 N N . ALA A 1 85 ? 12.038 -2.547 -16.074 1.00 87.50 85 ALA A N 1
ATOM 644 C CA . ALA A 1 85 ? 12.865 -3.041 -14.985 1.00 87.50 85 ALA A CA 1
ATOM 645 C C . ALA A 1 85 ? 12.031 -3.172 -13.701 1.00 87.50 85 ALA A C 1
ATOM 647 O O . ALA A 1 85 ? 11.158 -2.353 -13.419 1.00 87.50 85 ALA A O 1
ATOM 648 N N . THR A 1 86 ? 12.309 -4.194 -12.896 1.00 82.94 86 THR A N 1
ATOM 649 C CA . THR A 1 86 ? 11.611 -4.426 -11.627 1.00 82.94 86 THR A CA 1
ATOM 650 C C . THR A 1 86 ? 12.583 -4.293 -10.465 1.00 82.94 86 THR A C 1
ATOM 652 O O . THR A 1 86 ? 13.434 -5.157 -10.248 1.00 82.94 86 THR A O 1
ATOM 655 N N . CYS A 1 87 ? 12.433 -3.228 -9.687 1.00 82.94 87 CYS A N 1
ATOM 656 C CA . CYS A 1 87 ? 13.022 -3.117 -8.357 1.00 82.94 87 CYS A CA 1
ATOM 657 C C . CYS A 1 87 ? 11.915 -3.479 -7.362 1.00 82.94 87 CYS A C 1
ATOM 659 O O . CYS A 1 87 ? 10.844 -2.897 -7.439 1.00 82.94 87 CYS A O 1
ATOM 661 N N . LEU A 1 88 ? 12.095 -4.462 -6.483 1.00 87.06 88 LEU A N 1
ATOM 662 C CA . LEU A 1 88 ? 11.032 -4.889 -5.565 1.00 87.06 88 LEU A CA 1
ATOM 663 C C . LEU A 1 88 ? 11.477 -4.657 -4.126 1.00 87.06 88 LEU A C 1
ATOM 665 O O . LEU A 1 88 ? 12.483 -5.207 -3.686 1.00 87.06 88 LEU A O 1
ATOM 669 N N . ASP A 1 89 ? 10.712 -3.856 -3.394 1.00 91.88 89 ASP A N 1
ATOM 670 C CA . ASP A 1 89 ? 10.931 -3.582 -1.976 1.00 91.88 89 ASP A CA 1
ATOM 671 C C . ASP A 1 89 ? 9.597 -3.473 -1.223 1.00 91.88 89 ASP A C 1
ATOM 673 O O . ASP A 1 89 ? 8.570 -3.102 -1.798 1.00 91.88 89 ASP A O 1
ATOM 677 N N . ALA A 1 90 ? 9.601 -3.808 0.068 1.00 93.69 90 ALA A N 1
ATOM 678 C CA . ALA A 1 90 ? 8.380 -3.876 0.869 1.00 93.69 90 ALA A CA 1
ATOM 679 C C . ALA A 1 90 ? 7.736 -2.496 1.105 1.00 93.69 90 ALA A C 1
ATOM 681 O O . ALA A 1 90 ? 6.513 -2.384 1.073 1.00 93.69 90 ALA A O 1
ATOM 682 N N . LYS A 1 91 ? 8.533 -1.430 1.270 1.00 93.56 91 LYS A N 1
ATOM 683 C CA . LYS A 1 91 ? 8.027 -0.068 1.534 1.00 93.56 91 LYS A 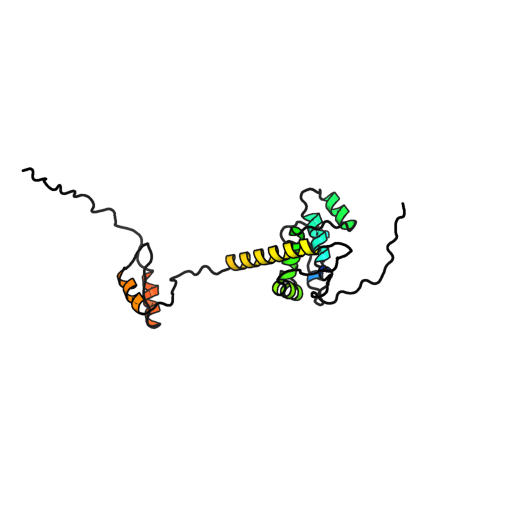CA 1
ATOM 684 C C . LYS A 1 91 ? 7.270 0.506 0.340 1.00 93.56 91 LYS A C 1
ATOM 686 O O . LYS A 1 91 ? 6.290 1.229 0.490 1.00 93.56 91 LYS A O 1
ATOM 691 N N . SER A 1 92 ? 7.719 0.190 -0.865 1.00 94.44 92 SER A N 1
ATOM 692 C CA . SER A 1 92 ? 7.028 0.580 -2.090 1.00 94.44 92 SER A CA 1
ATOM 693 C C . SER A 1 92 ? 5.728 -0.191 -2.282 1.00 94.44 92 SER A C 1
ATOM 695 O O . SER A 1 92 ? 4.743 0.376 -2.757 1.00 94.44 92 SER A O 1
ATOM 697 N N . LEU A 1 93 ? 5.702 -1.464 -1.876 1.00 94.81 93 LEU A N 1
ATOM 698 C CA . LEU A 1 93 ? 4.491 -2.280 -1.91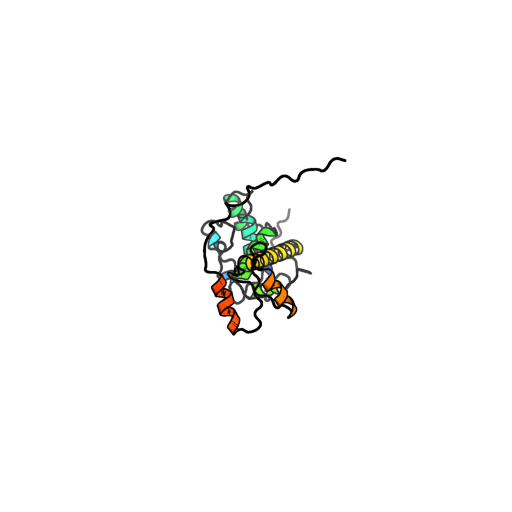4 1.00 94.81 93 LEU A CA 1
ATOM 699 C C . LEU A 1 93 ? 3.456 -1.791 -0.905 1.00 94.81 93 LEU A C 1
ATOM 701 O O . LEU A 1 93 ? 2.280 -1.715 -1.234 1.00 94.81 93 LEU A O 1
ATOM 705 N N . GLU A 1 94 ? 3.891 -1.410 0.294 1.00 95.31 94 GLU A N 1
ATOM 706 C CA . GLU A 1 94 ? 3.042 -0.810 1.325 1.00 95.31 94 GLU A CA 1
ATOM 707 C C . GLU A 1 94 ? 2.252 0.386 0.773 1.00 95.31 94 GLU A C 1
ATOM 709 O O . GLU A 1 94 ? 1.028 0.420 0.880 1.00 95.31 94 GLU A O 1
ATOM 714 N N . LYS A 1 95 ? 2.922 1.316 0.082 1.00 95.25 95 LYS A N 1
ATOM 715 C CA . LYS A 1 95 ? 2.267 2.478 -0.544 1.00 95.25 95 LYS A CA 1
ATOM 716 C C . LYS A 1 95 ? 1.256 2.084 -1.622 1.00 95.25 95 LYS A C 1
ATOM 718 O O . LYS A 1 95 ? 0.178 2.670 -1.697 1.00 95.25 95 LYS A O 1
ATOM 723 N N . ALA A 1 96 ? 1.592 1.096 -2.453 1.00 94.94 96 ALA A N 1
ATOM 724 C CA . ALA A 1 96 ? 0.683 0.592 -3.481 1.00 94.94 96 ALA A CA 1
ATOM 725 C C . ALA A 1 96 ? -0.556 -0.087 -2.865 1.00 94.94 96 ALA A C 1
ATOM 727 O O . ALA A 1 96 ? -1.668 0.093 -3.358 1.00 94.94 96 ALA A O 1
ATOM 728 N N . LEU A 1 97 ? -0.378 -0.828 -1.768 1.00 94.12 97 LEU A N 1
ATOM 729 C CA . LEU A 1 97 ? -1.464 -1.479 -1.036 1.00 94.12 97 LEU A CA 1
ATOM 730 C C . LEU A 1 97 ? -2.353 -0.484 -0.290 1.00 94.12 97 LEU A C 1
ATOM 732 O O . LEU A 1 97 ? -3.561 -0.690 -0.268 1.00 94.12 97 LEU A O 1
ATOM 736 N N . LEU A 1 98 ? -1.794 0.589 0.279 1.00 94.75 98 LEU A N 1
ATOM 737 C CA . LEU A 1 98 ? -2.584 1.664 0.890 1.00 94.75 98 LEU A CA 1
ATOM 738 C C . LEU A 1 98 ? -3.504 2.324 -0.137 1.00 94.75 98 LEU A C 1
ATOM 740 O O . LEU A 1 98 ? -4.699 2.458 0.110 1.00 94.75 98 LEU A O 1
ATOM 744 N N . LEU A 1 99 ? -2.985 2.648 -1.325 1.00 94.62 99 LEU A N 1
ATOM 745 C CA . LEU A 1 99 ? -3.834 3.181 -2.388 1.00 94.62 99 LEU A CA 1
ATOM 746 C C . LEU A 1 99 ? -4.918 2.174 -2.797 1.00 94.62 99 LEU A C 1
ATOM 748 O O . LEU A 1 99 ? -6.076 2.546 -2.972 1.00 94.62 99 LEU A O 1
ATOM 752 N N . ALA A 1 100 ? -4.564 0.895 -2.941 1.00 92.81 100 ALA A N 1
ATOM 753 C CA . ALA A 1 100 ? -5.537 -0.135 -3.291 1.00 92.81 100 ALA A CA 1
ATOM 754 C C . ALA A 1 100 ? -6.629 -0.289 -2.224 1.00 92.81 100 ALA A C 1
ATOM 756 O O . ALA A 1 100 ? -7.800 -0.405 -2.573 1.00 92.81 100 ALA A O 1
ATOM 757 N N . PHE A 1 101 ? -6.258 -0.215 -0.945 1.00 92.12 101 PHE A N 1
ATOM 758 C CA . PHE A 1 101 ? -7.183 -0.214 0.183 1.00 92.12 101 PHE A CA 1
ATOM 759 C C . PHE A 1 101 ? -8.159 0.969 0.136 1.00 92.12 101 PHE A C 1
ATOM 761 O O . PHE A 1 101 ? -9.340 0.791 0.419 1.00 92.12 101 PHE A O 1
ATOM 768 N N . GLU A 1 102 ? -7.683 2.160 -0.231 1.00 91.94 102 GLU A N 1
ATOM 769 C CA . GLU A 1 102 ? -8.508 3.371 -0.325 1.00 91.94 102 GLU A CA 1
ATOM 770 C C . GLU A 1 102 ? -9.434 3.377 -1.549 1.00 91.94 102 GLU A C 1
ATOM 772 O O . GLU A 1 102 ? -10.523 3.950 -1.500 1.00 91.94 102 GLU A O 1
ATOM 777 N N . LYS A 1 103 ? -8.993 2.790 -2.667 1.00 92.00 103 LYS A N 1
ATOM 778 C CA . LYS A 1 103 ? -9.660 2.935 -3.970 1.00 92.00 103 LYS A CA 1
ATOM 779 C C . LYS A 1 103 ? -10.495 1.734 -4.394 1.00 92.00 103 LYS A C 1
ATOM 781 O O . LYS A 1 103 ? -11.352 1.900 -5.257 1.00 92.00 103 LYS A O 1
ATOM 786 N N . CYS A 1 104 ? -10.243 0.540 -3.863 1.00 90.88 104 CYS A N 1
ATOM 787 C CA . CYS A 1 104 ? -10.850 -0.690 -4.364 1.00 90.88 104 CYS A CA 1
ATOM 788 C C . CYS A 1 104 ? -11.353 -1.587 -3.232 1.00 90.88 104 CYS A C 1
ATOM 790 O O . CYS A 1 104 ? -10.558 -2.161 -2.492 1.00 90.88 104 CYS A O 1
ATOM 792 N N . THR A 1 105 ? -12.673 -1.781 -3.169 1.00 87.56 105 THR A N 1
ATOM 793 C CA . THR A 1 105 ? -13.338 -2.584 -2.132 1.00 87.56 105 THR A CA 1
ATOM 794 C C . THR A 1 105 ? -12.845 -4.027 -2.088 1.00 87.56 105 THR A C 1
ATOM 796 O O . THR A 1 105 ? -12.596 -4.541 -1.003 1.00 87.56 105 THR A O 1
ATOM 799 N N . SER A 1 106 ? -12.618 -4.669 -3.236 1.00 86.88 106 SER A N 1
ATOM 800 C CA . SER A 1 106 ? -12.114 -6.050 -3.267 1.00 86.88 106 SER A CA 1
ATOM 801 C C . SER A 1 106 ? -10.702 -6.145 -2.657 1.00 86.88 106 SER A C 1
ATOM 803 O O . SER A 1 106 ? -10.389 -7.035 -1.865 1.00 86.88 106 SER A O 1
ATOM 805 N N . TRP A 1 107 ? -9.849 -5.142 -2.903 1.00 88.31 107 TRP A N 1
ATOM 806 C CA . TRP A 1 107 ? -8.553 -5.042 -2.225 1.00 88.31 107 TRP A CA 1
ATOM 807 C C . TRP A 1 107 ? -8.690 -4.725 -0.733 1.00 88.31 107 TRP A C 1
ATOM 809 O O . TRP A 1 107 ? -7.967 -5.322 0.068 1.00 88.31 107 TRP A O 1
ATOM 819 N N . THR A 1 108 ? -9.620 -3.849 -0.340 1.00 88.56 108 THR A N 1
ATOM 820 C CA . THR A 1 108 ? -9.950 -3.574 1.068 1.00 88.56 108 THR A CA 1
ATOM 821 C C . THR A 1 108 ? -10.316 -4.867 1.802 1.00 88.56 108 THR A C 1
ATOM 823 O O . THR A 1 108 ? -9.730 -5.179 2.840 1.00 88.56 108 THR A O 1
ATOM 826 N N . GLU A 1 109 ? -11.237 -5.658 1.248 1.00 86.94 109 GLU A N 1
ATOM 827 C CA . GLU A 1 109 ? -11.685 -6.932 1.818 1.00 86.94 109 GLU A CA 1
ATOM 828 C C . GLU A 1 109 ? -10.540 -7.944 1.909 1.00 86.94 109 GLU A C 1
ATOM 830 O O . GLU A 1 109 ? -10.339 -8.564 2.959 1.00 86.94 109 GLU A O 1
ATOM 835 N N . SER A 1 110 ? -9.729 -8.057 0.854 1.00 86.38 110 SER A N 1
ATOM 836 C CA . SER A 1 110 ? -8.552 -8.931 0.810 1.00 86.38 110 SER A CA 1
ATOM 837 C C . SER A 1 110 ? -7.523 -8.580 1.893 1.00 86.38 110 SER A C 1
ATOM 839 O O . SER A 1 110 ? -7.051 -9.463 2.619 1.00 86.38 110 SER A O 1
ATOM 841 N N . ILE A 1 111 ? -7.198 -7.291 2.049 1.00 86.94 111 ILE A N 1
ATOM 842 C CA . ILE A 1 111 ? -6.232 -6.790 3.040 1.00 86.94 111 ILE A CA 1
ATOM 843 C C . ILE A 1 111 ? -6.754 -7.001 4.466 1.00 86.94 111 ILE A C 1
ATOM 845 O O . ILE A 1 111 ? -6.020 -7.490 5.334 1.00 86.94 111 ILE A O 1
ATOM 849 N N . CYS A 1 112 ? -8.026 -6.682 4.715 1.00 86.06 112 CYS A N 1
ATOM 850 C CA . CYS A 1 112 ? -8.653 -6.856 6.023 1.00 86.06 112 CYS A CA 1
ATOM 851 C C . CYS A 1 112 ? -8.727 -8.334 6.429 1.00 86.06 112 CYS A C 1
ATOM 853 O O . CYS A 1 112 ? -8.370 -8.680 7.558 1.00 86.06 112 CYS A O 1
ATOM 855 N N . SER A 1 113 ? -9.110 -9.214 5.502 1.00 85.81 113 SER A N 1
ATOM 856 C CA . SER A 1 113 ? -9.365 -10.632 5.784 1.00 85.81 113 SER A CA 1
ATOM 857 C C . SER A 1 113 ? -8.091 -11.451 6.009 1.00 85.81 113 SER A C 1
ATOM 859 O O . SER A 1 113 ? -8.066 -12.366 6.834 1.00 85.81 113 SER A O 1
ATOM 861 N N . LYS A 1 114 ? -7.001 -11.151 5.292 1.00 81.19 114 LYS A N 1
ATOM 862 C CA . LYS A 1 114 ? -5.768 -11.955 5.348 1.00 81.19 114 LYS A CA 1
ATOM 863 C C . LYS A 1 114 ? -4.909 -11.564 6.549 1.00 81.19 114 LYS A C 1
ATOM 865 O O . LYS A 1 114 ? -4.452 -10.433 6.635 1.00 81.19 114 LYS A O 1
ATOM 870 N N . SER A 1 115 ? -4.613 -12.487 7.466 1.00 72.56 115 SER A N 1
ATOM 871 C CA . SER A 1 115 ? -3.679 -12.227 8.583 1.00 72.56 115 SER A CA 1
ATOM 872 C C . SER A 1 115 ? -2.205 -12.177 8.159 1.00 72.56 115 SER A C 1
ATOM 874 O O . SER A 1 115 ? -1.385 -11.620 8.884 1.00 72.56 115 SER A O 1
ATOM 876 N N . GLY A 1 116 ? -1.883 -12.737 6.993 1.00 74.38 116 GLY A N 1
ATOM 877 C CA . GLY A 1 116 ? -0.540 -12.813 6.426 1.00 74.38 116 GLY A CA 1
ATOM 878 C C . GLY A 1 116 ? -0.518 -13.671 5.164 1.00 74.38 116 GLY A C 1
ATOM 879 O O . GLY A 1 116 ? -1.528 -14.275 4.782 1.00 74.38 116 GLY A O 1
ATOM 880 N N . VAL A 1 117 ? 0.647 -13.757 4.527 1.00 74.94 117 VAL A N 1
ATOM 881 C CA . VAL A 1 117 ? 0.824 -14.449 3.241 1.00 74.94 117 VAL A CA 1
ATOM 882 C C . VAL A 1 117 ? 1.518 -15.787 3.482 1.00 74.94 117 VAL A C 1
ATOM 884 O O . VAL A 1 117 ? 2.743 -15.883 3.515 1.00 74.94 117 VAL A O 1
ATOM 887 N N . LYS A 1 118 ? 0.734 -16.854 3.686 1.00 68.12 118 LYS A N 1
ATOM 888 C CA . LYS A 1 118 ? 1.286 -18.187 4.009 1.00 68.12 118 LYS A CA 1
ATOM 889 C C . LYS A 1 118 ? 1.960 -18.876 2.822 1.00 68.12 118 LYS A C 1
ATOM 891 O O . LYS A 1 118 ? 2.956 -19.567 3.016 1.00 68.12 118 LYS A O 1
ATOM 896 N N . LYS A 1 119 ? 1.399 -18.725 1.622 1.00 73.75 119 LYS A N 1
ATOM 897 C CA . LYS A 1 119 ? 1.939 -19.220 0.349 1.00 73.75 119 LYS A CA 1
ATOM 898 C C . LYS A 1 119 ? 1.480 -18.276 -0.753 1.00 73.75 119 LYS A C 1
ATOM 900 O O . LYS A 1 119 ? 0.302 -17.930 -0.794 1.00 73.75 119 LYS A O 1
ATOM 905 N N . HIS A 1 120 ? 2.393 -17.875 -1.624 1.00 77.25 120 HIS A N 1
ATOM 906 C CA . HIS A 1 120 ? 2.087 -17.060 -2.794 1.00 77.25 120 HIS A CA 1
ATOM 907 C C . HIS A 1 120 ? 2.825 -17.640 -4.000 1.00 77.25 120 HIS A C 1
ATOM 909 O O . HIS A 1 120 ? 3.989 -18.012 -3.864 1.00 77.25 120 HIS A O 1
ATOM 915 N N . ALA A 1 121 ? 2.172 -17.748 -5.161 1.00 78.38 121 ALA A N 1
ATOM 916 C CA . ALA A 1 121 ? 2.897 -18.129 -6.374 1.00 78.38 121 ALA A CA 1
ATOM 917 C C . ALA A 1 121 ? 3.876 -17.017 -6.770 1.00 78.38 121 ALA A C 1
ATOM 919 O O . ALA A 1 121 ? 3.595 -15.840 -6.525 1.00 78.38 121 ALA A O 1
ATOM 920 N N . PRO A 1 122 ? 5.017 -17.353 -7.384 1.00 79.38 122 PRO A N 1
ATOM 921 C CA . PRO A 1 122 ? 5.908 -16.331 -7.901 1.00 79.38 122 PRO A CA 1
ATOM 922 C C . PRO A 1 122 ? 5.174 -15.470 -8.933 1.00 79.38 122 PRO A C 1
ATOM 924 O O . PRO A 1 122 ? 4.451 -15.982 -9.788 1.00 79.38 122 PRO A O 1
ATOM 927 N N . VAL A 1 123 ? 5.368 -14.156 -8.860 1.00 82.38 123 VAL A N 1
ATOM 928 C CA . VAL A 1 123 ? 4.797 -13.210 -9.825 1.00 82.38 123 VAL A CA 1
ATOM 929 C C . VAL A 1 123 ? 5.874 -12.878 -10.835 1.00 82.38 123 VAL A C 1
ATOM 931 O O . VAL A 1 123 ? 6.916 -12.356 -10.451 1.00 82.38 123 VAL A O 1
ATOM 934 N N . ARG A 1 124 ? 5.657 -13.208 -12.114 1.00 81.06 124 ARG A N 1
ATOM 935 C CA . ARG A 1 124 ? 6.663 -13.023 -13.180 1.00 81.06 124 ARG A CA 1
ATOM 936 C C . ARG A 1 124 ? 8.046 -13.572 -12.787 1.00 81.06 124 ARG A C 1
ATOM 938 O O . ARG A 1 124 ? 9.061 -12.920 -13.000 1.00 81.06 124 ARG A O 1
ATOM 945 N N . SER A 1 125 ? 8.059 -14.757 -12.171 1.00 83.06 125 SER A N 1
ATOM 946 C CA . SER A 1 125 ? 9.257 -15.450 -11.660 1.00 83.06 125 SER A CA 1
ATOM 947 C C . SER A 1 125 ? 9.902 -14.861 -10.396 1.00 83.06 125 SER A C 1
ATOM 949 O O . SER A 1 125 ? 10.902 -15.404 -9.929 1.00 83.06 125 SER A O 1
ATOM 951 N N . TYR A 1 126 ? 9.331 -13.814 -9.791 1.00 83.38 126 TYR A N 1
ATOM 952 C CA . TYR A 1 126 ? 9.805 -13.258 -8.521 1.00 83.38 126 TYR A CA 1
ATOM 953 C C . TYR A 1 126 ? 9.094 -13.899 -7.327 1.00 83.38 126 TYR A C 1
ATOM 955 O O . TYR A 1 126 ? 7.861 -13.909 -7.260 1.00 83.38 126 TYR A O 1
ATOM 963 N N . ASP A 1 127 ? 9.866 -14.384 -6.350 1.00 85.94 127 ASP A N 1
ATOM 964 C CA . ASP A 1 127 ? 9.333 -14.750 -5.035 1.00 85.94 127 ASP A CA 1
ATOM 965 C C . ASP A 1 127 ? 9.123 -13.486 -4.194 1.00 85.94 127 ASP A C 1
ATOM 967 O O . ASP A 1 127 ? 10.062 -12.866 -3.693 1.00 85.94 127 ASP A O 1
ATOM 971 N N . VAL A 1 128 ? 7.859 -13.096 -4.067 1.00 88.25 128 VAL A N 1
ATOM 972 C CA . VAL A 1 128 ? 7.440 -11.864 -3.393 1.00 88.25 128 VAL A CA 1
ATOM 973 C C . VAL A 1 128 ? 6.832 -12.116 -2.024 1.00 88.25 128 VAL A C 1
ATOM 975 O O . VAL A 1 128 ? 6.401 -11.171 -1.369 1.00 88.25 128 VAL A O 1
ATOM 978 N N . GLN A 1 129 ? 6.795 -13.369 -1.563 1.00 88.25 129 GLN A N 1
ATOM 979 C CA . GLN A 1 129 ? 6.049 -13.735 -0.363 1.00 88.25 129 GLN A CA 1
ATOM 980 C C . GLN A 1 129 ? 6.517 -12.955 0.872 1.00 88.25 129 GLN A C 1
ATOM 982 O O . GLN A 1 129 ? 5.690 -12.425 1.613 1.00 88.25 129 GLN A O 1
ATOM 987 N N . LYS A 1 130 ? 7.836 -12.854 1.079 1.00 89.94 130 LYS A N 1
ATOM 988 C CA . LYS A 1 130 ? 8.411 -12.137 2.229 1.00 89.94 130 LYS A CA 1
ATOM 989 C C . LYS A 1 130 ? 8.112 -10.641 2.178 1.00 89.94 130 LYS A C 1
ATOM 991 O O . LYS A 1 130 ? 7.642 -10.088 3.165 1.00 89.94 130 LYS A O 1
ATOM 996 N N . LEU A 1 131 ? 8.343 -10.020 1.019 1.00 91.88 131 LEU A N 1
ATOM 997 C CA . LEU A 1 131 ? 8.102 -8.590 0.807 1.00 91.88 131 LEU A CA 1
ATOM 998 C C . LEU A 1 131 ? 6.622 -8.250 0.986 1.00 91.88 131 LEU A C 1
ATOM 1000 O O . LEU A 1 131 ? 6.288 -7.221 1.562 1.00 91.88 131 LEU A O 1
ATOM 1004 N N . TYR A 1 132 ? 5.737 -9.132 0.525 1.00 90.31 132 TYR A N 1
ATOM 1005 C CA . TYR A 1 132 ? 4.303 -8.933 0.641 1.00 90.31 132 TYR A CA 1
ATOM 1006 C C . TYR A 1 132 ? 3.801 -9.106 2.075 1.00 90.31 132 TYR A C 1
ATOM 1008 O O . TYR A 1 132 ? 2.998 -8.297 2.527 1.00 90.31 132 TYR A O 1
ATOM 1016 N N . ASP A 1 133 ? 4.292 -10.102 2.819 1.00 91.12 133 ASP A N 1
ATOM 1017 C CA . ASP A 1 133 ? 3.931 -10.268 4.233 1.00 91.12 133 ASP A CA 1
ATOM 1018 C C . ASP A 1 133 ? 4.426 -9.095 5.095 1.00 91.12 133 ASP A C 1
ATOM 1020 O O . ASP A 1 133 ? 3.697 -8.606 5.959 1.00 91.12 133 ASP A O 1
ATOM 1024 N N . GLU A 1 134 ? 5.640 -8.605 4.830 1.00 94.31 134 GLU A N 1
ATOM 1025 C CA . GLU A 1 134 ? 6.192 -7.409 5.470 1.00 94.31 134 GLU A CA 1
ATOM 1026 C C . GLU A 1 134 ? 5.349 -6.164 5.159 1.00 94.31 134 GLU A C 1
ATOM 1028 O O . GLU A 1 134 ? 4.907 -5.477 6.082 1.00 94.31 134 GLU A O 1
ATOM 1033 N N . ALA A 1 135 ? 5.050 -5.919 3.881 1.00 93.75 135 ALA A N 1
ATOM 1034 C CA . ALA A 1 135 ? 4.225 -4.792 3.457 1.00 93.75 135 ALA A CA 1
ATOM 1035 C C . ALA A 1 135 ? 2.807 -4.863 4.044 1.00 93.75 135 ALA A C 1
ATOM 1037 O O . ALA A 1 135 ? 2.294 -3.867 4.541 1.00 93.75 135 ALA A O 1
ATOM 1038 N N . LEU A 1 136 ? 2.176 -6.041 4.055 1.00 91.81 136 LEU A N 1
ATOM 1039 C CA . LEU A 1 136 ? 0.828 -6.217 4.598 1.00 91.81 136 LEU A CA 1
ATOM 1040 C C . LEU A 1 136 ? 0.779 -5.926 6.105 1.00 91.81 136 LEU A C 1
ATOM 1042 O O . LEU A 1 136 ? -0.178 -5.320 6.588 1.00 91.81 136 LEU A O 1
ATOM 1046 N N . LYS A 1 137 ? 1.814 -6.325 6.854 1.00 93.50 137 LYS A N 1
ATOM 1047 C CA . LYS A 1 137 ? 1.952 -5.975 8.276 1.00 93.50 137 LYS A CA 1
ATOM 1048 C C . LYS A 1 137 ? 2.105 -4.469 8.473 1.00 93.50 137 LYS A C 1
ATOM 1050 O O . LYS A 1 137 ? 1.459 -3.929 9.369 1.00 93.50 137 LYS A O 1
ATOM 1055 N N . ALA A 1 138 ? 2.913 -3.809 7.644 1.00 94.06 138 ALA A N 1
ATOM 1056 C CA . ALA A 1 138 ? 3.105 -2.362 7.701 1.00 94.06 138 ALA A CA 1
ATOM 1057 C C . ALA A 1 138 ? 1.794 -1.608 7.422 1.00 94.06 138 ALA A C 1
ATOM 1059 O O . ALA A 1 138 ? 1.372 -0.805 8.249 1.00 94.06 138 ALA A O 1
ATOM 1060 N N . VAL A 1 139 ? 1.068 -1.970 6.357 1.00 93.25 139 VAL A N 1
ATOM 1061 C CA . VAL A 1 139 ? -0.246 -1.389 6.019 1.00 93.25 139 VAL A CA 1
ATOM 1062 C C . VAL A 1 139 ? -1.225 -1.497 7.189 1.00 93.25 139 VAL A C 1
ATOM 1064 O O . VAL A 1 139 ? -1.864 -0.518 7.564 1.00 93.25 139 VAL A O 1
ATOM 1067 N N . LYS A 1 140 ? -1.327 -2.675 7.817 1.00 92.25 140 LYS A N 1
ATOM 1068 C CA . LYS A 1 140 ? -2.229 -2.876 8.964 1.00 92.25 140 LYS A CA 1
ATOM 1069 C C . LYS A 1 140 ? -1.837 -2.050 10.181 1.00 92.25 140 LYS A C 1
ATOM 1071 O O . LYS A 1 140 ? -2.710 -1.596 10.920 1.00 92.25 140 LYS A O 1
ATOM 1076 N N . LEU A 1 141 ? -0.538 -1.875 10.403 1.00 92.50 141 LEU A N 1
ATOM 1077 C CA . LEU A 1 141 ? -0.034 -1.032 11.475 1.00 92.50 141 LEU A CA 1
ATOM 1078 C C . LEU A 1 141 ? -0.376 0.440 11.213 1.00 92.50 141 LEU A C 1
ATOM 1080 O O . LEU A 1 141 ? -0.921 1.086 12.106 1.00 92.50 141 LEU A O 1
ATOM 1084 N N . GLU A 1 142 ? -0.156 0.936 9.995 1.00 90.25 142 GLU A N 1
ATOM 1085 C CA . GLU A 1 142 ? -0.522 2.298 9.586 1.00 90.25 142 GLU A CA 1
ATOM 1086 C C . GLU A 1 142 ? -2.030 2.555 9.712 1.00 90.25 142 GLU A C 1
ATOM 1088 O O . GLU A 1 142 ? -2.447 3.572 10.273 1.00 90.25 142 GLU A O 1
ATOM 1093 N N . MET A 1 143 ? -2.870 1.605 9.294 1.00 87.88 143 MET A N 1
ATOM 1094 C CA . MET A 1 143 ? -4.323 1.685 9.484 1.00 87.88 143 MET A CA 1
ATOM 1095 C C . MET A 1 143 ? -4.704 1.784 10.968 1.00 87.88 143 MET A C 1
ATOM 1097 O O . MET A 1 143 ? -5.486 2.655 11.347 1.00 87.88 143 MET A O 1
ATOM 1101 N N . ALA A 1 144 ? -4.113 0.949 11.829 1.00 88.06 144 ALA A N 1
ATOM 1102 C CA . ALA A 1 144 ? -4.382 0.981 13.267 1.00 88.06 144 ALA A CA 1
ATOM 1103 C C . ALA A 1 144 ? -3.896 2.282 13.934 1.00 88.06 144 ALA A C 1
ATOM 1105 O O . ALA A 1 144 ? -4.500 2.755 14.899 1.00 88.06 144 ALA A O 1
ATOM 1106 N N . LEU A 1 145 ? -2.796 2.870 13.454 1.00 86.88 145 LEU A N 1
ATOM 1107 C CA . LEU A 1 145 ? -2.316 4.175 13.918 1.00 86.88 145 LEU A CA 1
ATOM 1108 C C . LEU A 1 145 ? -3.229 5.316 13.450 1.00 86.88 145 LEU A C 1
ATOM 1110 O O . LEU A 1 145 ? -3.523 6.226 14.228 1.00 86.88 145 LEU A O 1
ATOM 1114 N N . THR A 1 146 ? -3.709 5.244 12.210 1.00 82.12 146 THR A N 1
ATOM 1115 C CA . THR A 1 146 ? -4.632 6.222 11.622 1.00 82.12 146 THR A CA 1
ATOM 1116 C C . THR A 1 146 ? -5.976 6.211 12.346 1.00 82.12 146 THR A C 1
ATOM 1118 O O . THR A 1 146 ? -6.490 7.263 12.709 1.00 82.12 146 THR A O 1
ATOM 1121 N N . GLU A 1 147 ? -6.504 5.033 12.670 1.00 80.69 147 GLU A N 1
ATOM 1122 C CA . GLU A 1 147 ? -7.730 4.901 13.463 1.00 80.69 147 GLU A CA 1
ATOM 1123 C C . GLU A 1 147 ? -7.568 5.513 14.866 1.00 80.69 147 GLU A C 1
ATOM 1125 O O . GLU A 1 147 ? -8.413 6.283 15.327 1.00 80.69 147 GLU A O 1
ATOM 1130 N N . LYS A 1 148 ? -6.440 5.244 15.537 1.00 73.56 148 LYS A N 1
ATOM 1131 C CA . LYS A 1 148 ? -6.147 5.814 16.863 1.00 73.56 148 LYS A CA 1
ATOM 1132 C C . LYS A 1 148 ? -6.002 7.332 16.842 1.00 73.56 148 LYS A C 1
ATOM 1134 O O . LYS A 1 148 ? -6.391 7.982 17.811 1.00 73.56 148 LYS A O 1
ATOM 1139 N N . SER A 1 149 ? -5.424 7.899 15.785 1.00 71.06 149 SER A N 1
ATOM 1140 C CA . SER A 1 149 ? -5.252 9.351 15.668 1.00 71.06 149 SER A CA 1
ATOM 1141 C C . SER A 1 149 ? -6.571 10.068 15.366 1.00 71.06 149 SER A C 1
ATOM 1143 O O . SER A 1 149 ? -6.763 11.200 15.809 1.00 71.06 149 SER A O 1
ATOM 1145 N N . GLN A 1 150 ? -7.501 9.385 14.693 1.00 72.12 150 GLN A N 1
ATOM 1146 C CA . GLN A 1 150 ? -8.852 9.868 14.405 1.00 72.12 150 GLN A CA 1
ATOM 1147 C C . GLN A 1 150 ? -9.837 9.668 15.561 1.00 72.12 150 GLN A C 1
ATOM 1149 O O . GLN A 1 150 ? -10.979 10.124 15.472 1.00 72.12 150 GLN A O 1
ATOM 1154 N N . TRP A 1 151 ? -9.431 9.011 16.653 1.00 67.69 151 TRP A N 1
ATOM 1155 C CA . TRP A 1 151 ? -10.325 8.771 17.778 1.00 67.69 151 TRP A CA 1
ATOM 1156 C C . TRP A 1 151 ? -10.771 10.120 18.362 1.00 67.69 151 TRP A C 1
ATOM 1158 O O . TRP A 1 151 ? -9.914 10.893 18.809 1.00 67.69 151 TRP A O 1
ATOM 1168 N N . PRO A 1 152 ? -12.081 10.447 18.373 1.00 69.50 152 PRO A N 1
ATOM 1169 C CA . PRO A 1 152 ? -12.550 11.685 18.973 1.00 69.50 152 PRO A CA 1
ATOM 1170 C C . PRO A 1 152 ? -11.998 11.827 20.390 1.00 69.50 152 PRO A C 1
ATOM 1172 O O . PRO A 1 152 ? -12.268 11.004 21.272 1.00 69.50 152 PRO A O 1
ATOM 1175 N N . ARG A 1 153 ? -11.222 12.896 20.611 1.00 69.06 153 ARG A N 1
ATOM 1176 C CA . ARG A 1 153 ? -10.832 13.310 21.957 1.00 69.06 153 ARG A CA 1
ATOM 1177 C C . ARG A 1 153 ? -12.120 13.625 22.700 1.00 69.06 153 ARG A C 1
ATOM 1179 O O . ARG A 1 153 ? -12.788 14.614 22.408 1.00 69.06 153 ARG A O 1
ATOM 1186 N N . LYS A 1 154 ? -12.508 12.738 23.617 1.00 69.12 154 LYS A N 1
ATOM 1187 C CA . LYS A 1 154 ? -13.694 12.930 24.451 1.00 69.12 154 LYS A CA 1
ATOM 1188 C C . LYS A 1 154 ? -13.461 14.177 25.301 1.00 69.12 154 LYS A C 1
ATOM 1190 O O . LYS A 1 154 ? -12.662 14.146 26.231 1.00 69.12 154 LYS A O 1
ATOM 1195 N N . HIS A 1 155 ? -14.122 15.270 24.941 1.00 65.12 155 HIS A N 1
ATOM 1196 C CA . HIS A 1 155 ? -14.172 16.478 25.751 1.00 65.12 155 HIS A CA 1
ATOM 1197 C C . HIS A 1 155 ? -15.349 16.377 26.726 1.00 65.12 155 HIS A C 1
ATOM 1199 O O . HIS A 1 155 ? -16.448 15.972 26.341 1.00 65.12 155 HIS A O 1
ATOM 1205 N N . GLY A 1 156 ? -15.100 16.729 27.987 1.00 71.69 156 GLY A N 1
ATOM 1206 C CA . GLY A 1 156 ? -16.089 16.714 29.062 1.00 71.69 156 GLY A CA 1
ATOM 1207 C C . GLY A 1 156 ? -15.869 15.609 30.104 1.00 71.69 156 GLY A C 1
ATOM 1208 O O . GLY A 1 156 ? -14.939 14.803 29.991 1.00 71.69 156 GLY A O 1
ATOM 1209 N N . PRO A 1 157 ? -16.715 15.573 31.146 1.00 72.44 157 PRO A N 1
ATOM 1210 C CA . PRO A 1 157 ? -16.581 14.629 32.246 1.00 72.44 157 PRO A CA 1
ATOM 1211 C C . PRO A 1 157 ? -16.685 13.182 31.756 1.00 72.44 157 PRO A C 1
ATOM 1213 O O . PRO A 1 157 ? -17.634 12.796 31.067 1.00 72.44 157 PRO A O 1
ATOM 1216 N N . VAL A 1 158 ? -15.699 12.369 32.136 1.00 77.69 158 VAL A N 1
ATOM 1217 C CA . VAL A 1 158 ? -15.666 10.937 31.831 1.00 77.69 158 VAL A CA 1
ATOM 1218 C C . VAL A 1 158 ? -16.427 10.190 32.921 1.00 77.69 158 VAL A C 1
ATOM 1220 O O . VAL A 1 158 ? -16.085 10.281 34.097 1.00 77.69 158 VAL A O 1
ATOM 1223 N N . ALA A 1 159 ? -17.458 9.445 32.529 1.00 81.81 159 ALA A N 1
ATOM 1224 C CA . ALA A 1 159 ? -18.237 8.612 33.437 1.00 81.81 159 ALA A CA 1
ATOM 1225 C C . ALA A 1 159 ? -17.827 7.140 33.310 1.00 81.81 159 ALA A C 1
ATOM 1227 O O . ALA A 1 159 ? -17.621 6.634 32.206 1.00 81.81 159 ALA A O 1
ATOM 1228 N N . PHE A 1 160 ? -17.768 6.446 34.444 1.00 81.94 160 PHE A N 1
ATOM 1229 C CA . PHE A 1 160 ? -17.550 5.005 34.523 1.00 81.94 160 PHE A CA 1
ATOM 1230 C C . PHE A 1 160 ? -18.688 4.363 35.313 1.00 81.94 160 PHE A C 1
ATOM 1232 O O . PHE A 1 160 ? -19.244 4.980 36.223 1.00 81.94 160 PHE A O 1
ATOM 1239 N N . LEU A 1 161 ? -19.023 3.113 34.986 1.00 86.00 161 LEU A N 1
ATOM 1240 C CA . LEU A 1 161 ? -19.895 2.316 35.843 1.00 86.00 161 LEU A CA 1
ATOM 1241 C C . LEU A 1 161 ? -19.157 2.041 37.149 1.00 86.00 161 LEU A C 1
ATOM 1243 O O . LEU A 1 161 ? -18.046 1.513 37.142 1.00 86.00 161 LEU A O 1
ATOM 1247 N N . ALA A 1 162 ? -19.783 2.404 38.261 1.00 84.50 162 ALA A N 1
ATOM 1248 C CA . ALA A 1 162 ? -19.194 2.259 39.575 1.00 84.50 162 ALA A CA 1
ATOM 1249 C C . ALA A 1 162 ? -20.127 1.456 40.494 1.00 84.50 162 ALA A C 1
ATOM 1251 O O . ALA A 1 162 ? -21.352 1.587 40.405 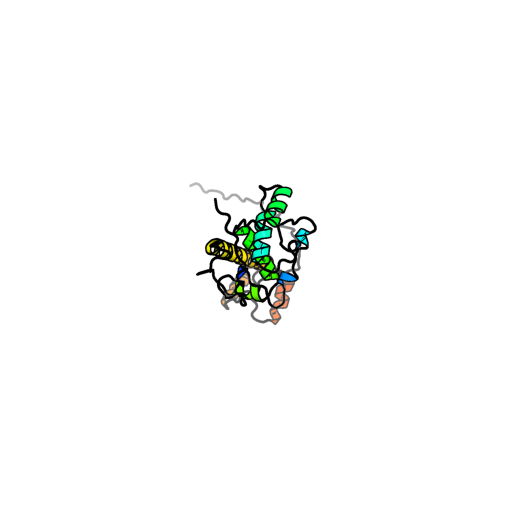1.00 84.50 162 ALA A O 1
ATOM 1252 N N . PRO A 1 163 ? -19.574 0.620 41.387 1.00 84.94 163 PRO A N 1
ATOM 1253 C CA . PRO A 1 163 ? -20.364 -0.036 42.420 1.00 84.94 163 PRO A CA 1
ATOM 1254 C C . PRO A 1 163 ? -20.968 1.002 43.375 1.00 84.94 163 PRO A C 1
ATOM 1256 O O . PRO A 1 163 ? -20.436 2.098 43.539 1.00 84.94 163 PRO A O 1
ATOM 1259 N N . ARG A 1 164 ? -22.053 0.643 44.077 1.00 79.31 164 ARG A N 1
ATOM 1260 C CA . ARG A 1 164 ? -22.741 1.559 45.014 1.00 79.31 164 ARG A CA 1
ATOM 1261 C C . ARG A 1 164 ? -21.823 2.143 46.096 1.00 79.31 164 ARG A C 1
ATOM 1263 O O . ARG A 1 164 ? -22.081 3.242 46.575 1.00 79.31 164 ARG A O 1
ATOM 1270 N N . CYS A 1 165 ? -20.750 1.440 46.467 1.00 82.62 165 CYS A N 1
ATOM 1271 C CA . CYS A 1 165 ? -19.770 1.935 47.435 1.00 82.62 165 CYS A CA 1
ATOM 1272 C C . CYS A 1 165 ? -18.962 3.144 46.933 1.00 82.62 165 CYS A C 1
ATOM 1274 O O . CYS A 1 165 ? -18.429 3.874 47.759 1.00 82.62 165 CYS A O 1
ATOM 1276 N N . ALA A 1 166 ? -18.933 3.426 45.624 1.00 83.19 166 ALA A N 1
ATOM 1277 C CA . ALA A 1 166 ? -18.230 4.580 45.062 1.00 83.19 166 ALA A CA 1
ATOM 1278 C C . ALA A 1 166 ? -18.783 5.931 45.541 1.00 83.19 166 ALA A C 1
ATOM 1280 O O . ALA A 1 166 ? -18.085 6.934 45.430 1.00 83.19 166 ALA A O 1
ATOM 1281 N N . GLY A 1 167 ? -19.988 5.972 46.127 1.00 82.12 167 GLY A N 1
ATOM 1282 C CA . GLY A 1 167 ? -20.530 7.179 46.765 1.00 82.12 167 GLY A CA 1
ATOM 1283 C C . GLY A 1 167 ? -19.630 7.745 47.873 1.00 82.12 167 GLY A C 1
ATOM 1284 O O . GLY A 1 167 ? -19.705 8.929 48.187 1.00 82.12 167 GLY A O 1
ATOM 1285 N N . SER A 1 168 ? -18.726 6.942 48.450 1.00 82.94 168 SER A N 1
ATOM 1286 C CA . SER A 1 168 ? -17.715 7.459 49.379 1.00 82.94 168 SER A CA 1
ATOM 1287 C C . SER A 1 168 ? -16.718 8.413 48.716 1.00 82.94 168 SER A C 1
ATOM 1289 O O . SER A 1 168 ? -16.216 9.298 49.398 1.00 82.94 168 SER A O 1
ATOM 1291 N N . LEU A 1 169 ? -16.462 8.265 47.411 1.00 81.75 169 LEU A N 1
ATOM 1292 C CA . LEU A 1 169 ? -15.488 9.065 46.659 1.00 81.75 169 LEU A CA 1
ATOM 1293 C C . LEU A 1 169 ? -15.965 10.502 46.415 1.00 81.75 169 LEU A C 1
ATOM 1295 O O . LEU A 1 169 ? -15.144 11.394 46.232 1.00 81.75 169 LEU A O 1
ATOM 1299 N N . GLU A 1 170 ? -17.276 10.765 46.452 1.00 83.94 170 GLU A N 1
ATOM 1300 C CA . GLU A 1 170 ? -17.794 12.141 46.372 1.00 83.94 170 GLU A CA 1
ATOM 1301 C C . GLU A 1 170 ? -17.363 12.982 47.580 1.00 83.94 170 GLU A C 1
ATOM 1303 O O . GLU A 1 170 ? -17.169 14.193 47.474 1.00 83.94 170 GLU A O 1
ATOM 1308 N N . LYS A 1 171 ? -17.176 12.333 48.737 1.00 82.88 171 LYS A N 1
ATOM 1309 C CA . LYS A 1 171 ? -16.788 12.994 49.989 1.00 82.88 171 LYS A CA 1
ATOM 1310 C C . LYS A 1 171 ? -15.343 13.485 49.972 1.00 82.88 171 LYS A C 1
ATOM 1312 O O . LYS A 1 171 ? -14.990 14.333 50.787 1.00 82.88 171 LYS A O 1
ATOM 1317 N N . ASP A 1 172 ? -14.521 12.973 49.058 1.00 81.19 172 ASP A N 1
ATOM 1318 C CA . ASP A 1 172 ? -13.125 13.380 48.922 1.00 81.19 172 ASP A CA 1
ATOM 1319 C C . ASP A 1 172 ? -12.959 14.754 48.259 1.00 81.19 172 ASP A C 1
ATOM 1321 O O . ASP A 1 172 ? -11.878 15.343 48.356 1.00 81.19 172 ASP A O 1
ATOM 1325 N N . GLY A 1 173 ? -14.017 15.288 47.635 1.00 79.38 173 GLY A N 1
ATOM 1326 C CA . GLY A 1 173 ? -13.994 16.581 46.956 1.00 79.38 173 GLY A CA 1
ATOM 1327 C C . GLY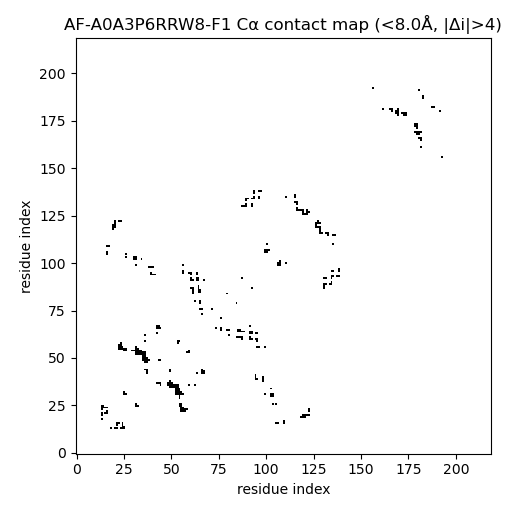 A 1 173 ? -13.015 16.611 45.778 1.00 79.38 173 GLY A C 1
ATOM 1328 O O . GLY A 1 173 ? -12.758 15.597 45.131 1.00 79.38 173 GLY A O 1
ATOM 1329 N N . LEU A 1 174 ? -12.462 17.789 45.475 1.00 83.06 174 LEU A N 1
ATOM 1330 C CA . LEU A 1 174 ? -11.450 17.943 44.428 1.00 83.06 174 LEU A CA 1
ATOM 1331 C C . LEU A 1 174 ? -10.095 17.401 44.921 1.00 83.06 174 LEU A C 1
ATOM 1333 O O . LEU A 1 174 ? -9.394 18.061 45.692 1.00 83.06 174 LEU A O 1
ATOM 1337 N N . ARG A 1 175 ? -9.695 16.215 44.451 1.00 76.31 175 ARG A N 1
ATOM 1338 C CA . ARG A 1 175 ? -8.377 15.612 44.725 1.00 76.31 175 ARG A CA 1
ATOM 1339 C C . ARG A 1 175 ? -7.569 15.551 43.436 1.00 76.31 175 ARG A C 1
ATOM 1341 O O . ARG A 1 175 ? -8.048 15.036 42.434 1.00 76.31 175 ARG A O 1
ATOM 1348 N N . CYS A 1 176 ? -6.338 16.068 43.451 1.00 76.38 176 CYS A N 1
ATOM 1349 C CA . CYS A 1 176 ? -5.429 16.037 42.293 1.00 76.38 176 CYS A CA 1
ATOM 1350 C C . CYS A 1 176 ? -6.036 16.612 40.992 1.00 76.38 176 CYS A C 1
ATOM 1352 O O . CYS A 1 176 ? -5.695 16.165 39.903 1.00 76.38 176 CYS A O 1
ATOM 1354 N N . GLY A 1 177 ? -6.945 17.589 41.103 1.00 78.69 177 GLY A N 1
ATOM 1355 C CA . GLY A 1 177 ? -7.639 18.175 39.949 1.00 78.69 177 GLY A CA 1
ATOM 1356 C C . GLY A 1 177 ? -8.800 17.335 39.401 1.00 78.69 177 GLY A C 1
ATOM 1357 O O . GLY A 1 177 ? -9.376 17.707 38.386 1.00 78.69 177 GLY A O 1
ATOM 1358 N N . VAL A 1 178 ? -9.172 16.236 40.067 1.00 77.94 178 VAL A N 1
ATOM 1359 C CA . VAL A 1 178 ? -10.316 15.387 39.709 1.00 77.94 178 VAL A CA 1
ATOM 1360 C C . VAL A 1 178 ? -11.421 15.556 40.748 1.00 77.94 178 VAL A C 1
ATOM 1362 O O . VAL A 1 178 ? -11.187 15.413 41.949 1.00 77.94 178 VAL A O 1
ATOM 1365 N N . MET A 1 179 ? -12.632 15.865 40.284 1.00 82.31 179 MET A N 1
ATOM 1366 C CA . MET A 1 179 ? -13.846 15.885 41.099 1.00 82.31 179 MET A CA 1
ATOM 1367 C C . MET A 1 179 ? -14.706 14.680 40.727 1.00 82.31 179 MET A C 1
ATOM 1369 O O . MET A 1 179 ? -15.044 14.493 39.560 1.00 82.31 179 MET A O 1
ATOM 1373 N N . THR A 1 180 ? -15.067 13.873 41.722 1.00 83.69 180 THR A N 1
ATOM 1374 C CA . THR A 1 180 ? -15.914 12.693 41.516 1.00 83.69 180 THR A CA 1
ATOM 1375 C C . THR A 1 180 ? -17.345 13.013 41.931 1.00 83.69 180 THR A C 1
ATOM 1377 O O . THR A 1 180 ? -17.577 13.439 43.059 1.00 83.69 180 THR A O 1
ATOM 1380 N N . LYS A 1 181 ? -18.301 12.785 41.026 1.00 85.12 181 LYS A N 1
ATOM 1381 C CA . LYS A 1 181 ? -19.742 12.757 41.313 1.00 85.12 181 LYS A CA 1
ATOM 1382 C C . LYS A 1 181 ? -20.301 11.397 40.909 1.00 85.12 181 LYS A C 1
ATOM 1384 O O . LYS A 1 181 ? -20.055 10.924 39.801 1.00 85.12 181 LYS A O 1
ATOM 1389 N N . VAL A 1 182 ? -21.053 10.775 41.802 1.00 86.88 182 VAL A N 1
ATOM 1390 C CA . VAL A 1 182 ? -21.733 9.502 41.611 1.00 86.88 182 VAL A CA 1
ATOM 1391 C C . VAL A 1 182 ? -23.176 9.784 41.240 1.00 86.88 182 VAL A C 1
ATOM 1393 O O . VAL A 1 182 ? -23.967 10.328 42.003 1.00 86.88 182 VAL A O 1
ATOM 1396 N N . ILE A 1 183 ? -23.519 9.382 40.025 1.00 83.19 183 ILE A N 1
ATOM 1397 C CA . ILE A 1 183 ? -24.843 9.576 39.453 1.00 83.19 183 ILE A CA 1
ATOM 1398 C C . ILE A 1 183 ? -25.581 8.249 39.561 1.00 83.19 183 ILE A C 1
ATOM 1400 O O . ILE A 1 183 ? -25.190 7.262 38.941 1.00 83.19 183 ILE A O 1
ATOM 1404 N N . VAL A 1 184 ? -26.650 8.226 40.354 1.00 84.00 184 VAL A N 1
ATOM 1405 C CA . VAL A 1 184 ? -27.515 7.047 40.514 1.00 84.00 184 VAL A CA 1
ATOM 1406 C C . VAL A 1 184 ? -28.767 7.128 39.643 1.00 84.00 184 VAL A C 1
ATOM 1408 O O . VAL A 1 184 ? -29.387 6.104 39.367 1.00 84.00 184 VAL A O 1
ATOM 1411 N N . GLN A 1 185 ? -29.136 8.328 39.186 1.00 85.50 185 GLN A N 1
ATOM 1412 C CA . GLN A 1 185 ? -30.267 8.574 38.291 1.00 85.50 185 GLN A CA 1
ATOM 1413 C C . GLN A 1 185 ? -29.882 9.548 37.177 1.00 85.50 185 GLN A C 1
ATOM 1415 O O . GLN A 1 185 ? -29.176 10.525 37.411 1.00 85.50 185 GLN A O 1
ATOM 1420 N N . PHE A 1 186 ? -30.406 9.330 35.968 1.00 79.12 186 PHE A N 1
ATOM 1421 C CA . PHE A 1 186 ? -30.076 10.150 34.795 1.00 79.12 186 PHE A CA 1
ATOM 1422 C C . PHE A 1 186 ? -30.408 11.644 34.976 1.00 79.12 186 PHE A C 1
ATOM 1424 O O . PHE A 1 186 ? -29.692 12.504 34.471 1.00 79.12 186 PHE A O 1
ATOM 1431 N N . SER A 1 187 ? -31.439 11.970 35.762 1.00 82.00 187 SER A N 1
ATOM 1432 C CA . SER A 1 187 ? -31.819 13.348 36.116 1.00 82.00 187 SER A CA 1
ATOM 1433 C C . SER A 1 187 ? -30.701 14.132 36.817 1.00 82.00 187 SER A C 1
ATOM 1435 O O . SER A 1 187 ? -30.614 15.349 36.667 1.00 82.00 187 SER A O 1
ATOM 1437 N N . GLN A 1 188 ? -29.808 13.448 37.535 1.00 81.31 188 GLN A N 1
ATOM 1438 C CA . GLN A 1 188 ? -28.702 14.059 38.279 1.00 81.31 188 GLN A CA 1
ATOM 1439 C C . GLN A 1 188 ? -27.516 14.443 37.373 1.00 81.31 188 GLN A C 1
ATOM 1441 O O . GLN A 1 188 ? -26.637 15.195 37.791 1.00 81.31 188 GLN A O 1
ATOM 1446 N N . LEU A 1 189 ? -27.497 13.976 36.116 1.00 77.44 189 LEU A N 1
ATOM 1447 C CA . LEU A 1 189 ? -26.419 14.235 35.155 1.00 77.44 189 LEU A CA 1
ATOM 1448 C C . LEU A 1 189 ? -26.284 15.722 34.802 1.00 77.44 189 LEU A C 1
ATOM 1450 O O . LEU A 1 189 ? -25.172 16.206 34.597 1.00 77.44 189 LEU A O 1
ATOM 1454 N N . LYS A 1 190 ? -27.397 16.465 34.771 1.00 75.12 190 LYS A N 1
ATOM 1455 C CA . LYS A 1 190 ? -27.400 17.892 34.422 1.00 75.12 190 LYS A CA 1
ATOM 1456 C C . LYS A 1 190 ? -26.637 18.734 35.456 1.00 75.12 190 LYS A C 1
ATOM 1458 O O . LYS A 1 190 ? -25.702 19.439 35.095 1.00 75.12 190 LYS A O 1
ATOM 1463 N N . GLY A 1 191 ? -26.923 18.534 36.744 1.00 69.44 191 GLY A N 1
ATOM 1464 C CA . GLY A 1 191 ? -26.212 19.208 37.841 1.00 69.44 191 GLY A CA 1
ATOM 1465 C C . GLY A 1 191 ? -24.772 18.718 38.063 1.00 69.44 191 GLY A C 1
ATOM 1466 O O . GLY A 1 191 ? -24.005 19.334 38.805 1.00 69.44 191 GLY A O 1
ATOM 1467 N N . ALA A 1 192 ? -24.369 17.600 37.449 1.00 67.69 192 ALA A N 1
ATOM 1468 C CA . ALA A 1 192 ? -22.971 17.169 37.420 1.00 67.69 192 ALA A CA 1
ATOM 1469 C C . ALA A 1 192 ? -22.152 17.905 36.347 1.00 67.69 192 ALA A C 1
ATOM 1471 O O . ALA A 1 192 ? -20.968 18.138 36.570 1.00 67.69 192 ALA A O 1
ATOM 1472 N N . ARG A 1 193 ? -22.784 18.307 35.234 1.00 61.31 193 ARG A N 1
ATOM 1473 C CA . ARG A 1 193 ? -22.167 19.093 34.150 1.00 61.31 193 ARG A CA 1
ATOM 1474 C C . ARG A 1 193 ? -22.028 20.578 34.491 1.00 61.31 193 ARG A C 1
ATOM 1476 O O . ARG A 1 193 ? -21.019 21.179 34.169 1.00 61.31 193 ARG A O 1
ATOM 1483 N N . GLU A 1 194 ? -23.003 21.147 35.195 1.00 59.38 194 GLU A N 1
ATOM 1484 C CA . GLU A 1 194 ? -23.016 22.573 35.578 1.00 59.38 194 GLU A CA 1
ATOM 1485 C C . GLU A 1 194 ? -21.974 22.934 36.658 1.00 59.38 194 GLU A C 1
ATOM 1487 O O . GLU A 1 194 ? -21.678 24.102 36.869 1.00 59.38 194 GLU A O 1
ATOM 1492 N N . ALA A 1 195 ? -21.362 21.945 37.321 1.00 56.00 195 ALA A N 1
ATOM 1493 C CA . ALA A 1 195 ? -20.280 22.180 38.284 1.00 56.00 195 ALA A CA 1
ATOM 1494 C C . ALA A 1 195 ? -18.916 22.500 37.626 1.00 56.00 195 ALA A C 1
ATOM 1496 O O . ALA A 1 195 ? -17.911 22.578 38.328 1.00 56.00 195 ALA A O 1
ATOM 1497 N N . GLU A 1 196 ? -18.882 22.645 36.297 1.00 54.06 196 GLU A N 1
ATOM 1498 C CA . GLU A 1 196 ? -17.718 23.067 35.506 1.00 54.06 196 GLU A CA 1
ATOM 1499 C C . GLU A 1 196 ? -17.593 24.606 35.411 1.00 54.06 196 GLU A C 1
ATOM 1501 O O . GLU A 1 196 ? -16.494 25.118 35.211 1.00 54.06 196 GLU A O 1
ATOM 1506 N N . GLU A 1 197 ? -18.675 25.366 35.628 1.00 47.75 197 GLU A N 1
ATOM 1507 C CA . GLU A 1 197 ? -18.673 26.835 35.548 1.00 47.75 197 GLU A CA 1
ATOM 1508 C C . GLU A 1 197 ? -18.669 27.489 36.944 1.00 47.75 197 GLU A C 1
ATOM 1510 O O . GLU A 1 197 ? -19.734 27.690 37.519 1.00 47.75 197 GLU A O 1
ATOM 1515 N N . LEU A 1 198 ? -17.480 27.805 37.499 1.00 42.16 198 LEU A N 1
ATOM 1516 C CA . LEU A 1 198 ? -17.167 28.933 38.424 1.00 42.16 198 LEU A CA 1
ATOM 1517 C C . LEU A 1 198 ? -15.701 28.848 38.946 1.00 42.16 198 LEU A C 1
ATOM 1519 O O . LEU A 1 198 ? -15.138 27.758 39.010 1.00 42.16 198 LEU A O 1
ATOM 1523 N N . PRO A 1 199 ? -15.055 29.974 39.322 1.00 40.69 199 PRO A N 1
ATOM 1524 C CA . PRO A 1 199 ? -14.144 30.737 38.473 1.00 40.69 199 PRO A CA 1
ATOM 1525 C C . PRO A 1 199 ? -12.649 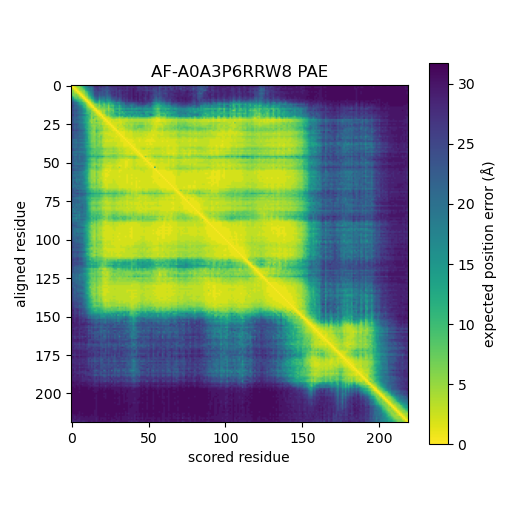30.488 38.757 1.00 40.69 199 PRO A C 1
ATOM 1527 O O . PRO A 1 199 ? -12.245 29.867 39.739 1.00 40.69 199 PRO A O 1
ATOM 1530 N N . SER A 1 200 ? -11.840 31.045 37.856 1.00 40.94 200 SER A N 1
ATOM 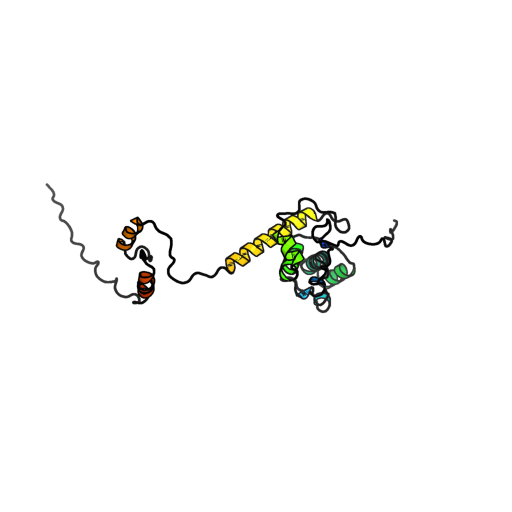1531 C CA . SER A 1 200 ? -10.386 31.180 37.894 1.00 40.94 200 SER A CA 1
ATOM 1532 C C . SER A 1 200 ? -9.792 31.497 39.271 1.00 40.94 200 SER A C 1
ATOM 1534 O O . SER A 1 200 ? -10.261 32.391 39.969 1.00 40.94 200 SER A O 1
ATOM 1536 N N . LEU A 1 201 ? -8.692 30.797 39.570 1.00 45.81 201 LEU A N 1
ATOM 1537 C CA . LEU A 1 201 ? -7.529 31.226 40.357 1.00 45.81 201 LEU A CA 1
ATOM 1538 C C . LEU A 1 201 ? -7.594 32.662 40.906 1.00 45.81 201 LEU A C 1
ATOM 1540 O O . LEU A 1 201 ? -7.257 33.594 40.191 1.00 45.81 201 LEU A O 1
ATOM 1544 N N . ASP A 1 202 ? -7.907 32.809 42.192 1.00 41.56 202 ASP A N 1
ATOM 1545 C CA . ASP A 1 202 ? -7.216 33.754 43.069 1.00 41.56 202 ASP A CA 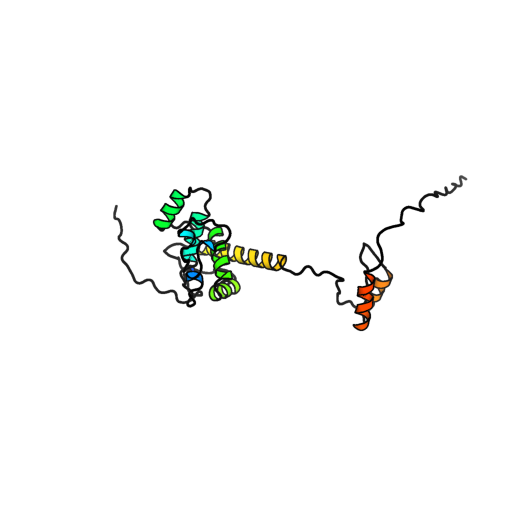1
ATOM 1546 C C . ASP A 1 202 ? -7.457 33.397 44.546 1.00 41.56 202 ASP A C 1
ATOM 1548 O O . ASP A 1 202 ? -8.512 32.897 44.924 1.00 41.56 202 ASP A O 1
ATOM 1552 N N . HIS A 1 203 ? -6.434 33.629 45.373 1.00 41.16 203 HIS A N 1
ATOM 1553 C CA . HIS A 1 203 ? -6.320 33.339 46.815 1.00 41.16 203 HIS A CA 1
ATOM 1554 C C . HIS A 1 203 ? -5.882 31.931 47.260 1.00 41.16 203 HIS A C 1
ATOM 1556 O O . HIS A 1 203 ? -6.603 31.201 47.936 1.00 41.16 203 HIS A O 1
ATOM 1562 N N . ARG A 1 204 ? -4.586 31.635 47.071 1.00 36.44 204 ARG A N 1
ATOM 1563 C CA . ARG A 1 204 ? -3.771 30.902 48.069 1.00 36.44 204 ARG A CA 1
ATOM 1564 C C . ARG A 1 204 ? -2.358 31.489 48.204 1.00 36.44 204 ARG A C 1
ATOM 1566 O O . ARG A 1 204 ? -1.364 30.788 48.067 1.00 36.44 204 ARG A O 1
ATOM 1573 N N . LEU A 1 205 ? -2.273 32.783 48.507 1.00 39.81 205 LEU A N 1
ATOM 1574 C CA . LEU A 1 205 ? -1.064 33.427 49.041 1.00 39.81 205 LEU A CA 1
ATOM 1575 C C . LEU A 1 205 ? -1.441 34.364 50.196 1.00 39.81 205 LEU A C 1
ATOM 1577 O O . LEU A 1 205 ? -1.232 35.566 50.148 1.00 39.81 205 LEU A O 1
ATOM 1581 N N . ALA A 1 206 ? -2.036 33.817 51.248 1.00 42.34 206 ALA A N 1
ATOM 1582 C CA . ALA A 1 206 ? -2.038 34.435 52.569 1.00 42.34 206 ALA A CA 1
ATOM 1583 C C . ALA A 1 206 ? -2.257 33.322 53.599 1.00 42.34 206 ALA A C 1
ATOM 1585 O O . ALA A 1 206 ? -2.944 32.353 53.311 1.00 42.34 206 ALA A O 1
ATOM 1586 N N . THR A 1 207 ? -1.649 33.459 54.775 1.00 39.53 207 THR A N 1
ATOM 1587 C CA . THR A 1 207 ? -1.624 32.501 55.900 1.00 39.53 207 THR A CA 1
ATOM 1588 C C . THR A 1 207 ? -0.665 31.305 55.775 1.00 39.53 207 THR A C 1
ATOM 1590 O O . THR A 1 207 ? -1.055 30.141 55.844 1.00 39.53 207 THR A O 1
ATOM 1593 N N . ARG A 1 208 ? 0.643 31.589 55.727 1.00 35.97 208 ARG A N 1
ATOM 1594 C CA . ARG A 1 208 ? 1.639 30.767 56.445 1.00 35.97 208 ARG A CA 1
ATOM 1595 C C . ARG A 1 208 ? 2.774 31.637 56.992 1.00 35.97 208 ARG A C 1
ATOM 1597 O O . ARG A 1 208 ? 3.917 31.520 56.573 1.00 35.97 208 ARG A O 1
ATOM 1604 N N . SER A 1 209 ? 2.455 32.499 57.951 1.00 42.38 209 SER A N 1
ATOM 1605 C CA . SER A 1 209 ? 3.449 33.023 58.889 1.00 42.38 209 SER A CA 1
ATOM 1606 C C . SER A 1 209 ? 2.811 33.081 60.265 1.00 42.38 209 SER A C 1
ATOM 1608 O O . SER A 1 209 ? 2.045 33.987 60.542 1.00 42.38 209 SER A O 1
ATOM 1610 N N . GLU A 1 210 ? 3.068 32.050 61.066 1.00 36.66 210 GLU A N 1
ATOM 1611 C CA . GLU A 1 210 ? 3.111 32.107 62.529 1.00 36.66 210 GLU A CA 1
ATOM 1612 C C . GLU A 1 210 ? 3.738 30.789 63.010 1.00 36.66 210 GLU A C 1
ATOM 1614 O O . GLU A 1 210 ? 3.085 29.790 63.308 1.00 36.66 210 GLU A O 1
ATOM 1619 N N . LYS A 1 211 ? 5.076 30.758 63.007 1.00 39.59 211 LYS A N 1
ATOM 1620 C CA . LYS A 1 211 ? 5.843 29.773 63.772 1.00 39.59 211 LYS A CA 1
ATOM 1621 C C . LYS A 1 211 ? 5.728 30.174 65.242 1.00 39.59 211 LYS A C 1
ATOM 1623 O O . LYS A 1 211 ? 6.407 31.099 65.672 1.00 39.59 211 LYS A O 1
ATOM 1628 N N . LYS A 1 212 ? 4.886 29.480 66.010 1.00 40.62 212 LYS A N 1
ATOM 1629 C CA . LYS A 1 212 ? 4.888 29.568 67.475 1.00 40.62 212 LYS A CA 1
ATOM 1630 C C . LYS A 1 212 ? 5.799 28.473 68.031 1.00 40.62 212 LYS A C 1
ATOM 1632 O O . LYS A 1 212 ? 5.494 27.284 67.970 1.00 40.62 212 LYS A O 1
ATOM 1637 N N . THR A 1 213 ? 6.962 28.906 68.494 1.00 41.16 213 THR A N 1
ATOM 1638 C CA . THR A 1 213 ? 8.019 28.130 69.145 1.00 41.16 213 THR A CA 1
ATOM 1639 C C . THR A 1 213 ? 7.479 27.455 70.413 1.00 41.16 213 THR A C 1
ATOM 1641 O O . THR A 1 213 ? 6.902 28.123 71.268 1.00 41.16 213 THR A O 1
ATOM 1644 N N . LYS A 1 214 ? 7.653 26.133 70.546 1.00 42.47 214 LYS A N 1
ATOM 1645 C CA . LYS A 1 214 ? 7.441 25.404 71.811 1.00 42.47 214 LYS A CA 1
ATOM 1646 C C . LYS A 1 214 ? 8.676 25.580 72.710 1.00 42.47 214 LYS A C 1
ATOM 1648 O O . LYS A 1 214 ? 9.781 25.445 72.188 1.00 42.47 214 LYS A O 1
ATOM 1653 N N . PRO A 1 215 ? 8.536 25.807 74.027 1.00 44.81 215 PRO A N 1
ATOM 1654 C CA . PRO A 1 215 ? 9.670 25.745 74.941 1.00 44.81 215 PRO A CA 1
ATOM 1655 C C . PRO A 1 215 ? 9.999 24.286 75.299 1.00 44.81 215 PRO A C 1
ATOM 1657 O O . PRO A 1 215 ? 9.112 23.511 75.662 1.00 44.81 215 PRO A O 1
ATOM 1660 N N . LEU A 1 216 ? 11.281 23.918 75.195 1.00 41.47 216 LEU A N 1
ATOM 1661 C CA . LEU A 1 216 ? 11.821 22.695 75.787 1.00 41.47 216 LEU A CA 1
ATOM 1662 C C . LEU A 1 216 ? 11.973 22.890 77.299 1.00 41.47 216 LEU A C 1
ATOM 1664 O O . LEU A 1 216 ? 12.588 23.848 77.762 1.00 41.47 216 LEU A O 1
ATOM 1668 N N . ARG A 1 217 ? 11.415 21.942 78.047 1.00 36.44 217 ARG A N 1
ATOM 1669 C CA . ARG A 1 217 ? 11.598 21.755 79.483 1.00 36.44 217 ARG A CA 1
ATOM 1670 C C . ARG A 1 217 ? 12.912 20.994 79.675 1.00 36.44 217 ARG A C 1
ATOM 1672 O O . ARG A 1 217 ? 13.018 19.869 79.195 1.00 36.44 217 ARG A O 1
ATOM 1679 N N . VAL A 1 218 ? 13.888 21.606 80.335 1.00 48.03 218 VAL A N 1
ATOM 1680 C CA . VAL A 1 218 ? 15.092 20.925 80.832 1.00 48.03 218 VAL A CA 1
ATOM 1681 C C . VAL A 1 218 ? 14.871 20.687 82.325 1.00 48.03 218 VAL A C 1
ATOM 1683 O O . VAL A 1 218 ? 14.452 21.608 83.030 1.00 48.03 218 VAL A O 1
ATOM 1686 N N . GLN A 1 219 ? 15.031 19.431 82.743 1.00 45.56 219 GLN A N 1
ATOM 1687 C CA . GLN A 1 219 ? 15.165 19.023 84.143 1.00 45.56 219 GLN A CA 1
ATOM 1688 C C . GLN A 1 219 ? 16.597 19.259 84.607 1.00 45.56 219 GLN A C 1
ATOM 1690 O O . GLN A 1 219 ? 17.505 19.074 83.765 1.00 45.56 219 GLN A O 1
#

Mean predicted aligned error: 15.43 Å

Organism: Cylicostephanus goldi (NCBI:txid71465)

Radius of gyration: 31.71 Å; Cα contacts (8 Å, |Δi|>4): 203; chains: 1; bounding box: 57×54×112 Å

Nearest PDB structures (foldseek):
  8aaf-assembly1_U  TM=2.780E-01  e=3.200E+00  Saccharomyces cerevisiae